Protein AF-A0A812QA91-F1 (afdb_monomer_lite)

Foldseek 3Di:
DQLVLVVLLVVLLVVLLLLLLLLLLLLLVVVLVVVVVPDDPDPPDPSVVCSVCSVVSNVVSLVSNLVSLVSNVVSCVRHVQCCLQPDDLVVSCVSLVAFDSDDLDPDRDNDPVCVQPVHQLNVLSVVLNVLSVLLVVCVDPVNCVVPVVSNVVSVVVSLVSVLVSSCSNQCSCRHNDNHRVSCVRRVVSNVSSVVSVVVVVVVVVVVVVVQVVCVVVVHDRDPPPPPVVVPVVVVVVVPPPDDDDDDDDD

InterPro domains:
  IPR013130 Ferric reductase transmembrane component-like domain [PF01794] (53-164)
  IPR050369 Respiratory burst oxidase/Ferric reductase [PTHR11972] (9-213)

Structure (mmCIF, N/CA/C/O backbone):
data_AF-A0A812QA91-F1
#
_entry.id   AF-A0A812QA91-F1
#
loop_
_atom_site.group_PDB
_atom_site.id
_atom_site.type_symbol
_atom_site.label_atom_id
_atom_site.label_alt_id
_atom_site.label_comp_id
_atom_site.label_asym_id
_atom_site.label_entity_id
_atom_site.label_seq_id
_atom_site.pdbx_PDB_ins_code
_atom_site.Cartn_x
_atom_site.Cartn_y
_atom_site.Cartn_z
_atom_site.occupancy
_atom_site.B_iso_or_equiv
_atom_site.auth_seq_id
_atom_site.auth_comp_id
_atom_site.auth_asym_id
_atom_site.auth_atom_id
_atom_site.pdbx_PDB_model_num
ATOM 1 N N . MET A 1 1 ? 6.250 -9.489 -29.044 1.00 53.12 1 MET A N 1
ATOM 2 C CA . MET A 1 1 ? 5.588 -10.416 -28.090 1.00 53.12 1 MET A CA 1
ATOM 3 C C . MET A 1 1 ? 5.844 -10.101 -26.603 1.00 53.12 1 MET A C 1
ATOM 5 O O . MET A 1 1 ? 5.287 -10.798 -25.768 1.00 53.12 1 MET A O 1
ATOM 9 N N . PHE A 1 2 ? 6.588 -9.047 -26.231 1.00 63.78 2 PHE A N 1
ATOM 10 C CA . PHE A 1 2 ? 6.904 -8.730 -24.820 1.00 63.78 2 PHE A CA 1
ATOM 11 C C . PHE A 1 2 ? 5.898 -7.814 -24.096 1.00 63.78 2 PHE A C 1
ATOM 13 O O . PHE A 1 2 ? 6.096 -7.498 -22.929 1.00 63.78 2 PHE A O 1
ATOM 20 N N . SER A 1 3 ? 4.821 -7.378 -24.752 1.00 75.25 3 SER A N 1
ATOM 21 C CA . SER A 1 3 ? 3.938 -6.349 -24.184 1.00 75.25 3 SER A CA 1
ATOM 22 C C . SER A 1 3 ? 2.940 -6.895 -23.155 1.00 75.25 3 SER A C 1
ATOM 24 O O . SER A 1 3 ? 2.546 -6.175 -22.243 1.00 75.25 3 SER A O 1
ATOM 26 N N . TRP A 1 4 ? 2.538 -8.169 -23.254 1.00 86.44 4 TRP A N 1
ATOM 27 C CA . TRP A 1 4 ? 1.490 -8.726 -22.388 1.00 86.44 4 TRP A CA 1
ATOM 28 C C . TRP A 1 4 ? 1.841 -8.703 -20.884 1.00 86.44 4 TRP A C 1
ATOM 30 O O . TRP A 1 4 ? 1.001 -8.222 -20.123 1.00 86.44 4 TRP A O 1
ATOM 40 N N . PRO A 1 5 ? 3.048 -9.093 -20.411 1.00 90.19 5 PRO A N 1
ATOM 41 C CA . PRO A 1 5 ? 3.348 -9.092 -18.978 1.00 90.19 5 PRO A CA 1
ATOM 42 C C . PRO A 1 5 ? 3.384 -7.672 -18.400 1.00 90.19 5 PRO A C 1
ATOM 44 O O . PRO A 1 5 ? 3.047 -7.478 -17.236 1.00 90.19 5 PRO A O 1
ATOM 47 N N . ILE A 1 6 ? 3.734 -6.675 -19.220 1.00 87.50 6 ILE A N 1
ATOM 48 C CA . ILE A 1 6 ? 3.743 -5.257 -18.841 1.00 87.50 6 ILE A CA 1
ATOM 49 C C . ILE A 1 6 ? 2.310 -4.759 -18.609 1.00 87.50 6 ILE A C 1
ATOM 51 O O . ILE A 1 6 ? 2.047 -4.082 -17.614 1.00 87.50 6 ILE A O 1
ATOM 55 N N . PHE A 1 7 ? 1.358 -5.139 -19.470 1.00 88.50 7 PHE A N 1
ATOM 56 C CA . PHE A 1 7 ? -0.058 -4.825 -19.249 1.00 88.50 7 PHE A CA 1
ATOM 57 C C . PHE A 1 7 ? -0.592 -5.464 -17.964 1.00 88.50 7 PHE A C 1
ATOM 59 O O . PHE A 1 7 ? -1.279 -4.790 -17.197 1.00 88.50 7 PHE A O 1
ATOM 66 N N . PHE A 1 8 ? -0.237 -6.723 -17.684 1.00 91.19 8 PHE A N 1
ATOM 67 C CA . PHE A 1 8 ? -0.612 -7.372 -16.424 1.00 91.19 8 PHE A CA 1
ATOM 68 C C . PHE A 1 8 ? 0.030 -6.697 -15.214 1.00 91.19 8 PHE A C 1
ATOM 70 O O . PHE A 1 8 ? -0.673 -6.431 -14.243 1.00 91.19 8 PHE A O 1
ATOM 77 N N . ALA A 1 9 ? 1.321 -6.357 -15.273 1.00 91.62 9 ALA A N 1
ATOM 78 C CA . ALA A 1 9 ? 1.997 -5.640 -14.196 1.00 91.62 9 ALA A CA 1
ATOM 79 C C . ALA A 1 9 ? 1.255 -4.338 -13.852 1.00 91.62 9 ALA A C 1
ATOM 81 O O . ALA A 1 9 ? 0.988 -4.071 -12.682 1.00 91.62 9 ALA A O 1
ATOM 82 N N . ARG A 1 10 ? 0.824 -3.579 -14.865 1.00 89.94 10 ARG A N 1
ATOM 83 C CA . ARG A 1 10 ? 0.073 -2.326 -14.693 1.00 89.94 10 ARG A CA 1
ATOM 84 C C . ARG A 1 10 ? -1.344 -2.523 -14.172 1.00 89.94 10 ARG A C 1
ATOM 86 O O . ARG A 1 10 ? -1.730 -1.863 -13.212 1.00 89.94 10 ARG A O 1
ATOM 93 N N . LEU A 1 11 ? -2.109 -3.435 -14.776 1.00 93.12 11 LEU A N 1
ATOM 94 C CA . LEU A 1 11 ? -3.465 -3.771 -14.329 1.00 93.12 11 LEU A CA 1
ATOM 95 C C . LEU A 1 11 ? -3.449 -4.159 -12.849 1.00 93.12 11 LEU A C 1
ATOM 97 O O . LEU A 1 11 ? -4.266 -3.700 -12.053 1.00 93.12 11 LEU A O 1
ATOM 101 N N . VAL A 1 12 ? -2.479 -4.986 -12.478 1.00 95.62 12 VAL A N 1
ATOM 102 C CA . VAL A 1 12 ? -2.342 -5.472 -11.117 1.00 95.62 12 VAL A CA 1
ATOM 103 C C . VAL A 1 12 ? -1.797 -4.390 -10.181 1.00 95.62 12 VAL A C 1
ATOM 105 O O . VAL A 1 12 ? -2.249 -4.322 -9.044 1.00 95.62 12 VAL A O 1
ATOM 108 N N . GLY A 1 13 ? -0.925 -3.494 -10.651 1.00 93.88 13 GLY A N 1
ATOM 109 C CA . GLY A 1 13 ? -0.510 -2.301 -9.902 1.00 93.88 13 GLY A CA 1
ATOM 110 C C . GLY A 1 13 ? -1.681 -1.357 -9.589 1.00 93.88 13 GLY A C 1
ATOM 111 O O . GLY A 1 13 ? -1.783 -0.816 -8.492 1.00 93.88 13 GLY A O 1
ATOM 112 N N . MET A 1 14 ? -2.638 -1.219 -10.510 1.00 94.19 14 MET A N 1
ATOM 113 C CA . MET A 1 14 ? -3.888 -0.506 -10.229 1.00 94.19 14 MET A CA 1
ATOM 114 C C . MET A 1 14 ? -4.749 -1.264 -9.210 1.00 94.19 14 MET A C 1
ATOM 116 O O . MET A 1 14 ? -5.285 -0.667 -8.277 1.00 94.19 14 MET A O 1
ATOM 120 N N . ALA A 1 15 ? -4.869 -2.587 -9.353 1.00 96.38 15 ALA A N 1
ATOM 121 C CA . ALA A 1 15 ? -5.615 -3.402 -8.400 1.00 96.38 15 ALA A CA 1
ATOM 122 C C . ALA A 1 15 ? -5.035 -3.285 -6.978 1.00 96.38 15 ALA A C 1
ATOM 124 O O . ALA A 1 15 ? -5.797 -3.102 -6.031 1.00 96.38 15 ALA A O 1
ATOM 125 N N . THR A 1 16 ? -3.707 -3.321 -6.806 1.00 96.44 16 THR A N 1
ATOM 126 C CA . THR A 1 16 ? -3.065 -3.140 -5.492 1.00 96.44 16 THR A CA 1
ATOM 127 C C . THR A 1 16 ? -3.320 -1.748 -4.910 1.00 96.44 16 THR A C 1
ATOM 129 O O . THR A 1 16 ? -3.548 -1.637 -3.701 1.00 96.44 16 THR A O 1
ATOM 132 N N . ALA A 1 17 ? -3.360 -0.695 -5.734 1.00 95.81 17 ALA A N 1
ATOM 133 C CA . ALA A 1 17 ? -3.757 0.642 -5.292 1.00 95.81 17 ALA A CA 1
ATOM 134 C C . ALA A 1 17 ? -5.221 0.670 -4.812 1.00 95.81 17 ALA A C 1
ATOM 136 O O . ALA A 1 17 ? -5.502 1.130 -3.706 1.00 95.81 17 ALA A O 1
ATOM 137 N N . ILE A 1 18 ? -6.157 0.092 -5.570 1.00 96.75 18 ILE A N 1
ATOM 138 C CA . ILE A 1 18 ? -7.574 0.013 -5.172 1.00 96.75 18 ILE A CA 1
ATOM 139 C C . ILE A 1 18 ? -7.739 -0.766 -3.856 1.00 96.75 18 ILE A C 1
ATOM 141 O O . ILE A 1 18 ? -8.434 -0.313 -2.946 1.00 96.75 18 ILE A O 1
ATOM 145 N N . TRP A 1 19 ? -7.066 -1.909 -3.702 1.00 97.62 19 TRP A N 1
ATOM 146 C CA . TRP A 1 19 ? -7.105 -2.675 -2.451 1.00 97.62 19 TRP A CA 1
ATOM 147 C C . TRP A 1 19 ? -6.462 -1.925 -1.281 1.00 97.62 19 TRP A C 1
ATOM 149 O O . TRP A 1 19 ? -6.971 -1.985 -0.163 1.00 97.62 19 TRP A O 1
ATOM 159 N N . SER A 1 20 ? -5.410 -1.143 -1.533 1.00 97.19 20 SER A N 1
ATOM 160 C CA . SER A 1 20 ? -4.825 -0.246 -0.527 1.00 97.19 20 SER A CA 1
ATOM 161 C C . SER A 1 20 ? -5.822 0.828 -0.084 1.00 97.19 20 SER A C 1
ATOM 163 O O . SER A 1 20 ? -5.997 1.051 1.113 1.00 97.19 20 SER A O 1
ATOM 165 N N . ALA A 1 21 ? -6.533 1.457 -1.022 1.00 96.62 21 ALA A N 1
ATOM 166 C CA . ALA A 1 21 ? -7.603 2.402 -0.714 1.00 96.62 21 ALA A CA 1
ATOM 167 C C . ALA A 1 21 ? -8.684 1.768 0.184 1.00 96.62 21 ALA A C 1
ATOM 169 O O . ALA A 1 21 ? -9.066 2.350 1.204 1.00 96.62 21 ALA A O 1
ATOM 170 N N . LEU A 1 22 ? -9.124 0.547 -0.139 1.00 95.94 22 LEU A N 1
ATOM 171 C CA . LEU A 1 22 ? -10.100 -0.206 0.658 1.00 95.94 22 LEU A CA 1
ATOM 172 C C . LEU A 1 22 ? -9.571 -0.578 2.055 1.00 95.94 22 LEU A C 1
ATOM 174 O O . LEU A 1 22 ? -10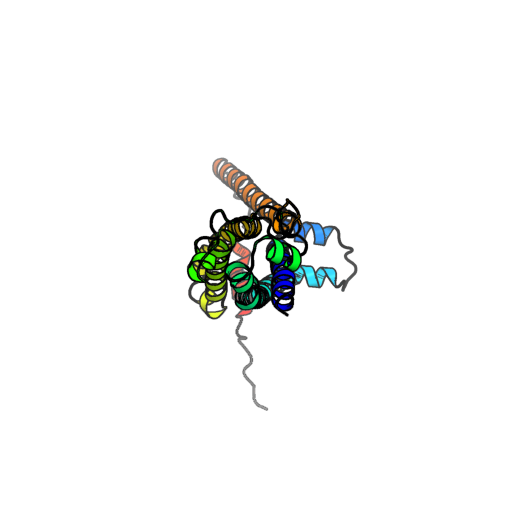.329 -0.521 3.030 1.00 95.94 22 LEU A O 1
ATOM 178 N N . LEU A 1 23 ? -8.277 -0.884 2.198 1.00 95.88 23 LEU A N 1
ATOM 179 C CA . LEU A 1 23 ? -7.645 -1.141 3.499 1.00 95.88 23 LEU A CA 1
ATOM 180 C C . LEU A 1 23 ? -7.735 0.068 4.440 1.00 95.88 23 LEU A C 1
ATOM 182 O O . LEU A 1 23 ? -8.103 -0.093 5.606 1.00 95.88 23 LEU A O 1
ATOM 186 N N . PHE A 1 24 ? -7.443 1.275 3.948 1.00 96.31 24 PHE A N 1
ATOM 187 C CA . PHE A 1 24 ? -7.548 2.501 4.752 1.00 96.31 24 PHE A CA 1
ATOM 188 C C . PHE A 1 24 ? -9.004 2.881 5.032 1.00 96.31 24 PHE A C 1
ATOM 190 O O . PHE A 1 24 ? -9.357 3.254 6.158 1.00 96.31 24 PHE A O 1
ATOM 197 N N . LEU A 1 25 ? -9.876 2.737 4.032 1.00 94.38 25 LEU A N 1
ATOM 198 C CA . LEU A 1 25 ? -11.290 3.073 4.163 1.00 94.38 25 LEU A CA 1
ATOM 199 C C . LEU A 1 25 ? -11.997 2.175 5.189 1.00 94.38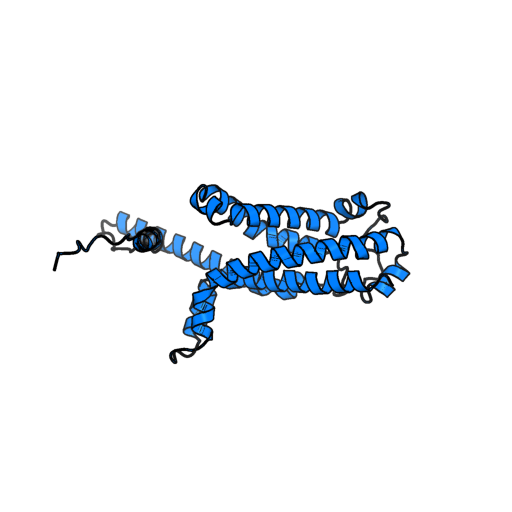 25 LEU A C 1
ATOM 201 O O . LEU A 1 25 ? -12.719 2.672 6.054 1.00 94.38 25 LEU A O 1
ATOM 205 N N . SER A 1 26 ? -11.723 0.869 5.159 1.00 94.62 26 SER A N 1
ATOM 206 C CA . SER A 1 26 ? -12.315 -0.117 6.075 1.00 94.62 26 SER A CA 1
ATOM 207 C C . SER A 1 26 ? -11.949 0.111 7.549 1.00 94.62 26 SER A C 1
ATOM 209 O O . SER A 1 26 ? -12.681 -0.312 8.441 1.00 94.62 26 SER A O 1
ATOM 211 N N . MET A 1 27 ? -10.871 0.848 7.835 1.00 94.25 27 MET A N 1
ATOM 212 C CA . MET A 1 27 ? -10.452 1.192 9.202 1.00 94.25 27 MET A CA 1
ATOM 213 C C . MET A 1 27 ? -10.766 2.641 9.604 1.00 94.25 27 MET A C 1
ATOM 215 O O . MET A 1 27 ? -10.491 3.051 10.738 1.00 94.25 27 MET A O 1
ATOM 219 N N . SER A 1 28 ? -11.414 3.412 8.728 1.00 92.69 28 SER A N 1
ATOM 220 C CA . SER A 1 28 ? -11.814 4.804 8.964 1.00 92.69 28 SER A CA 1
ATOM 221 C C . SER A 1 28 ? -13.120 4.895 9.766 1.00 92.69 28 SER A C 1
ATOM 223 O O . SER A 1 28 ? -14.155 5.342 9.278 1.00 92.69 28 SER A O 1
ATOM 225 N N . ARG A 1 29 ? -13.092 4.472 11.038 1.00 85.56 29 ARG A N 1
ATOM 226 C CA . ARG A 1 29 ? -14.290 4.330 11.900 1.00 85.56 29 ARG A CA 1
ATOM 227 C C . ARG A 1 29 ? -15.180 5.575 11.986 1.00 85.56 29 ARG A C 1
ATOM 229 O O . ARG A 1 29 ? -16.403 5.440 12.036 1.00 85.56 29 ARG A O 1
ATOM 236 N N . SER A 1 30 ? -14.590 6.771 12.026 1.00 84.00 30 SER A N 1
ATOM 237 C CA . SER A 1 30 ? -15.347 8.030 12.079 1.00 84.00 30 SER A CA 1
ATOM 238 C C . SER A 1 30 ? -16.180 8.215 10.811 1.00 84.00 30 SER A C 1
ATOM 240 O O . SER A 1 30 ? -17.370 8.506 10.901 1.00 84.00 30 SER A O 1
ATOM 242 N N . LEU A 1 31 ? -15.584 7.941 9.648 1.00 82.69 31 LEU A N 1
ATOM 243 C CA . LEU A 1 31 ? -16.272 7.970 8.364 1.00 82.69 31 LEU A CA 1
ATOM 244 C C . LEU A 1 31 ? -17.369 6.907 8.305 1.00 82.69 31 LEU A C 1
ATOM 246 O O . LEU A 1 31 ? -18.507 7.246 8.015 1.00 82.69 31 LEU A O 1
ATOM 250 N N . LEU A 1 32 ? -17.068 5.656 8.672 1.00 84.00 32 LEU A N 1
ATOM 251 C CA . LEU A 1 32 ? -18.064 4.575 8.698 1.00 84.00 32 LEU A CA 1
ATOM 252 C C . LEU A 1 32 ? -19.266 4.924 9.594 1.00 84.00 32 LEU A C 1
ATOM 254 O O . LEU A 1 32 ? -20.405 4.611 9.260 1.00 84.00 32 LEU A O 1
ATOM 258 N N . THR A 1 33 ? -19.026 5.633 10.703 1.00 84.62 33 THR A N 1
ATOM 259 C CA . THR A 1 33 ? -20.081 6.119 11.607 1.00 84.62 33 THR A CA 1
ATOM 260 C C . THR A 1 33 ? -20.908 7.248 10.990 1.00 84.62 33 THR A C 1
ATOM 262 O O . THR A 1 33 ? -22.114 7.318 11.207 1.00 84.62 33 THR A O 1
ATOM 265 N N . VAL A 1 34 ? -20.283 8.160 10.243 1.00 85.94 34 VAL A N 1
ATOM 266 C CA . VAL A 1 34 ? -21.007 9.214 9.517 1.00 85.94 34 VAL A CA 1
ATOM 267 C C . VAL A 1 34 ? -21.827 8.596 8.384 1.00 85.94 34 VAL A C 1
ATOM 269 O O . VAL A 1 34 ? -23.025 8.851 8.297 1.00 85.94 34 VAL A O 1
ATOM 272 N N . CYS A 1 35 ? -21.232 7.706 7.588 1.00 84.56 35 CYS A N 1
ATOM 273 C CA . CYS A 1 35 ? -21.915 6.976 6.521 1.00 84.56 35 CYS A CA 1
ATOM 274 C C . CYS A 1 35 ? -23.125 6.198 7.052 1.00 84.56 35 CYS A C 1
ATOM 276 O O . CYS A 1 35 ? -24.209 6.295 6.483 1.00 84.56 35 CYS A O 1
ATOM 278 N N . SER A 1 36 ? -22.987 5.495 8.181 1.00 84.12 36 SER A N 1
ATOM 279 C CA . SER A 1 36 ? -24.094 4.737 8.777 1.00 84.12 36 SER A CA 1
ATOM 280 C C . SER A 1 36 ? -25.232 5.616 9.313 1.00 84.12 36 SER A C 1
ATOM 282 O O . SER A 1 36 ? -26.361 5.144 9.437 1.00 84.12 36 SER A O 1
ATOM 284 N N . ARG A 1 37 ? -24.977 6.901 9.601 1.00 84.56 37 ARG A N 1
ATOM 285 C CA . ARG A 1 37 ? -26.015 7.886 9.959 1.00 84.56 37 ARG A CA 1
ATOM 286 C C . ARG A 1 37 ? -26.720 8.482 8.745 1.00 84.56 37 ARG A C 1
ATOM 288 O O . ARG A 1 37 ? -27.897 8.807 8.853 1.00 84.56 37 ARG A O 1
ATOM 295 N N . CYS A 1 38 ? -26.014 8.637 7.627 1.00 84.75 38 CYS A N 1
ATOM 296 C CA . CYS A 1 38 ? -26.573 9.198 6.395 1.00 84.75 38 CYS A CA 1
ATOM 297 C C . CYS A 1 38 ? -27.377 8.173 5.579 1.00 84.75 38 CYS A C 1
ATOM 299 O O . CYS A 1 38 ? -28.166 8.560 4.721 1.00 84.75 38 CYS A O 1
ATOM 301 N N . LEU A 1 39 ? -27.185 6.873 5.823 1.00 81.94 39 LEU A N 1
ATOM 302 C CA . LEU A 1 39 ? -27.874 5.815 5.087 1.00 81.94 39 LEU A CA 1
ATOM 303 C C . LEU A 1 39 ? -29.299 5.556 5.621 1.00 81.94 39 LEU A C 1
ATOM 305 O O . LEU A 1 39 ? -29.513 5.544 6.838 1.00 81.94 39 LEU A O 1
ATOM 309 N N . PRO A 1 40 ? -30.287 5.294 4.740 1.00 75.25 40 PRO A N 1
ATOM 310 C CA . PRO A 1 40 ? -31.662 5.024 5.153 1.00 75.25 40 PRO A CA 1
ATOM 311 C C . PRO A 1 40 ? -31.746 3.773 6.034 1.00 75.25 40 PRO A C 1
ATOM 313 O O . PRO A 1 40 ? -31.457 2.672 5.573 1.00 75.25 40 PRO A O 1
ATOM 316 N N . ARG A 1 41 ? -32.221 3.917 7.278 1.00 70.44 41 ARG A N 1
ATOM 317 C CA . ARG A 1 41 ? -32.393 2.838 8.282 1.00 70.44 41 ARG A CA 1
ATOM 318 C C . ARG A 1 41 ? -33.445 1.766 7.938 1.00 70.44 41 ARG A C 1
ATOM 320 O O . ARG A 1 41 ? -33.899 1.046 8.826 1.00 70.44 41 ARG A O 1
ATOM 327 N N . ARG A 1 42 ? -33.871 1.639 6.679 1.00 62.31 42 ARG A N 1
ATOM 328 C CA . ARG A 1 42 ? -34.836 0.602 6.286 1.00 62.31 42 ARG A CA 1
ATOM 329 C C . ARG A 1 42 ? -34.169 -0.773 6.385 1.00 62.31 42 ARG A C 1
ATOM 331 O O . ARG A 1 42 ? -33.134 -1.008 5.765 1.00 62.31 42 ARG A O 1
ATOM 338 N N . GLY A 1 43 ? -34.747 -1.625 7.233 1.00 53.84 43 GLY A N 1
ATOM 339 C CA . GLY A 1 43 ? -34.175 -2.896 7.675 1.00 53.84 43 GLY A CA 1
ATOM 340 C C . GLY A 1 43 ? -33.746 -3.805 6.525 1.00 53.84 43 GLY A C 1
ATOM 341 O O . GLY A 1 43 ? -34.454 -3.933 5.531 1.00 53.84 43 GLY A O 1
ATOM 342 N N . GLY A 1 44 ? -32.571 -4.420 6.683 1.00 65.06 44 GLY A N 1
ATOM 343 C CA . GLY A 1 44 ? -32.007 -5.374 5.726 1.00 65.06 44 GLY A CA 1
ATOM 344 C C . GLY A 1 44 ? -31.240 -4.757 4.555 1.00 65.06 44 GLY A C 1
ATOM 345 O O . GLY A 1 44 ? -30.937 -5.473 3.604 1.00 65.06 44 GLY A O 1
ATOM 346 N N . SER A 1 45 ? -30.920 -3.456 4.574 1.00 72.31 45 SER A N 1
ATOM 347 C CA . SER A 1 45 ? -30.145 -2.881 3.474 1.00 72.31 45 SER A CA 1
ATOM 348 C C . SER A 1 45 ? -28.715 -3.437 3.472 1.00 72.31 45 SER A C 1
ATOM 350 O O . SER A 1 45 ? -27.988 -3.363 4.464 1.00 72.31 45 SER A O 1
ATOM 352 N N . PHE A 1 46 ? -28.323 -3.988 2.323 1.00 80.06 46 PHE A N 1
ATOM 353 C CA . PHE A 1 46 ? -26.987 -4.510 2.017 1.00 80.06 46 PHE A CA 1
ATOM 354 C C . PHE A 1 46 ? -25.847 -3.609 2.533 1.00 80.06 46 PHE A C 1
ATOM 356 O O . PHE A 1 46 ? -24.825 -4.091 3.016 1.00 80.06 46 PHE A O 1
ATOM 363 N N . TRP A 1 47 ? -26.054 -2.289 2.503 1.00 77.94 47 TRP A N 1
ATOM 364 C CA . TRP A 1 47 ? -25.089 -1.288 2.946 1.00 77.94 47 TRP A CA 1
ATOM 365 C C . TRP A 1 47 ? -24.774 -1.332 4.444 1.00 77.94 47 TRP A C 1
ATOM 367 O O . TRP A 1 47 ? -23.616 -1.149 4.809 1.00 77.94 47 TRP A O 1
ATOM 377 N N . PHE A 1 48 ? -25.750 -1.598 5.320 1.00 79.25 48 PHE A N 1
ATOM 378 C CA . PHE A 1 48 ? -25.459 -1.739 6.753 1.00 79.25 48 PHE A CA 1
ATOM 379 C C . PHE A 1 48 ? -24.639 -2.997 7.027 1.00 79.25 48 PHE A C 1
ATOM 381 O O . PHE A 1 48 ? -23.646 -2.922 7.742 1.00 79.25 48 PHE A O 1
ATOM 388 N N . THR A 1 49 ? -24.982 -4.118 6.385 1.00 81.69 49 THR A N 1
ATOM 389 C CA . THR A 1 49 ? -24.205 -5.361 6.489 1.00 81.69 49 THR A CA 1
ATOM 390 C C . THR A 1 49 ? -22.769 -5.162 6.007 1.00 81.69 49 THR A C 1
ATOM 392 O O . THR A 1 49 ? -21.833 -5.579 6.681 1.00 81.69 49 THR A O 1
ATOM 395 N N . PHE A 1 50 ? -22.573 -4.460 4.887 1.00 82.50 50 PHE A N 1
ATOM 396 C CA . PHE A 1 50 ? -21.239 -4.149 4.374 1.00 82.50 50 PHE A CA 1
ATOM 397 C C . PHE A 1 50 ? -20.414 -3.292 5.350 1.00 82.50 50 PHE A C 1
ATOM 399 O O . PHE A 1 50 ? -19.247 -3.593 5.602 1.00 82.50 50 PHE A O 1
ATOM 406 N N . LEU A 1 51 ? -21.015 -2.249 5.937 1.00 84.69 51 LEU A N 1
ATOM 407 C CA . LEU A 1 51 ? -20.348 -1.391 6.925 1.00 84.69 51 LEU A CA 1
ATOM 408 C C . LEU A 1 51 ? -20.029 -2.140 8.231 1.00 84.69 51 LEU A C 1
ATOM 410 O O . LEU A 1 51 ? -18.974 -1.915 8.832 1.00 84.69 51 LEU A O 1
ATOM 414 N N . ASP A 1 52 ? -20.896 -3.055 8.662 1.00 86.50 52 ASP A N 1
ATOM 415 C CA . ASP A 1 52 ? -20.670 -3.871 9.858 1.00 86.50 52 ASP A CA 1
ATOM 416 C C . ASP A 1 52 ? -19.548 -4.903 9.639 1.00 86.50 52 ASP A C 1
ATOM 418 O O . ASP A 1 52 ? -18.727 -5.119 10.534 1.00 86.50 52 ASP A O 1
ATOM 422 N N . CYS A 1 53 ? -19.414 -5.437 8.422 1.00 91.25 53 CYS A N 1
ATOM 423 C CA . CYS A 1 53 ? -18.338 -6.345 8.009 1.00 91.25 53 CYS A CA 1
ATOM 424 C C . CYS A 1 53 ? -17.011 -5.641 7.650 1.00 91.25 53 CYS A C 1
ATOM 426 O O . CYS A 1 53 ? -16.122 -6.270 7.076 1.00 91.25 53 CYS A O 1
ATOM 428 N N . HIS A 1 54 ? -16.814 -4.362 8.002 1.00 92.62 54 HIS A N 1
ATOM 429 C CA . HIS A 1 54 ? -15.593 -3.607 7.664 1.00 92.62 54 HIS A CA 1
ATOM 430 C C . HIS A 1 54 ? -14.290 -4.299 8.103 1.00 92.62 54 HIS A C 1
ATOM 432 O O . HIS A 1 54 ? -13.280 -4.224 7.409 1.00 92.62 54 HIS A O 1
ATOM 438 N N . LYS A 1 55 ? -14.298 -5.002 9.242 1.00 93.88 55 LYS A N 1
ATOM 439 C CA . LYS A 1 55 ? -13.127 -5.752 9.719 1.00 93.88 55 LYS A CA 1
ATOM 440 C C . LYS A 1 55 ? -12.806 -6.943 8.814 1.00 93.88 55 LYS A C 1
ATOM 442 O O . LYS A 1 55 ? -11.632 -7.204 8.563 1.00 93.88 55 LYS A O 1
ATOM 447 N N . ASP A 1 56 ? -13.827 -7.652 8.345 1.00 95.00 56 ASP A N 1
ATOM 448 C CA . ASP A 1 56 ? -13.648 -8.789 7.443 1.00 95.00 56 ASP A CA 1
ATOM 449 C C . ASP A 1 56 ? -13.187 -8.292 6.073 1.00 95.00 56 ASP A C 1
ATOM 451 O O . ASP A 1 56 ? -12.222 -8.818 5.530 1.00 95.00 56 ASP A O 1
ATOM 455 N N . LEU A 1 57 ? -13.761 -7.184 5.588 1.00 94.56 57 LEU A N 1
ATOM 456 C CA . LEU A 1 57 ? -13.290 -6.499 4.384 1.00 94.56 57 LEU A CA 1
ATOM 457 C C . LEU A 1 57 ? -11.814 -6.090 4.490 1.00 94.56 57 LEU A C 1
ATOM 459 O O . LEU A 1 57 ? -11.071 -6.266 3.530 1.00 94.56 57 LEU A O 1
ATOM 463 N N . HIS A 1 58 ? -11.372 -5.574 5.641 1.00 96.62 58 HIS A N 1
ATOM 464 C CA . HIS A 1 58 ? -9.965 -5.232 5.868 1.00 96.62 58 HIS A CA 1
ATOM 465 C C . HIS A 1 58 ? -9.056 -6.466 5.751 1.00 96.62 58 HIS A C 1
ATOM 467 O O . HIS A 1 58 ? -8.022 -6.415 5.093 1.00 96.62 58 HIS A O 1
ATOM 473 N N . ILE A 1 59 ? -9.458 -7.592 6.349 1.00 96.31 59 ILE A N 1
ATOM 474 C CA . ILE A 1 59 ? -8.700 -8.851 6.290 1.00 96.31 59 ILE A CA 1
ATOM 475 C C . ILE A 1 59 ? -8.665 -9.409 4.861 1.00 96.31 59 ILE A C 1
ATOM 477 O O . ILE A 1 59 ? -7.614 -9.852 4.405 1.00 96.31 59 ILE A O 1
ATOM 481 N N . GLU A 1 60 ? -9.787 -9.387 4.144 1.00 96.81 60 GLU A N 1
ATOM 482 C CA . GLU A 1 60 ? -9.833 -9.849 2.753 1.00 96.81 60 GLU A CA 1
ATOM 483 C C . GLU A 1 60 ? -9.035 -8.935 1.817 1.00 96.81 60 GLU A C 1
ATOM 485 O O . GLU A 1 60 ? -8.351 -9.423 0.920 1.00 96.81 60 GLU A O 1
ATOM 490 N N . SER A 1 61 ? -9.030 -7.624 2.071 1.00 96.94 61 SER A N 1
ATOM 491 C CA . SER A 1 61 ? -8.220 -6.675 1.300 1.00 96.94 61 SER A CA 1
ATOM 492 C C . SER A 1 61 ? -6.719 -6.936 1.468 1.00 96.94 61 SER A C 1
ATOM 494 O O . SER A 1 61 ? -5.982 -6.853 0.491 1.00 96.94 61 SER A O 1
ATOM 496 N N . ASP A 1 62 ? -6.260 -7.310 2.669 1.00 96.19 62 ASP A N 1
ATOM 497 C CA . ASP A 1 62 ? -4.858 -7.679 2.937 1.00 96.19 62 ASP A CA 1
ATOM 498 C C . ASP A 1 62 ? -4.445 -8.943 2.161 1.00 96.19 62 ASP A C 1
ATOM 500 O O . ASP A 1 62 ? -3.400 -8.982 1.507 1.00 96.19 62 ASP A O 1
ATOM 504 N N . LYS A 1 63 ? -5.313 -9.965 2.143 1.00 97.25 63 LYS A N 1
ATOM 505 C CA . LYS A 1 63 ? -5.091 -11.188 1.354 1.00 97.25 63 LYS A CA 1
ATOM 506 C C . LYS A 1 63 ? -5.049 -10.898 -0.145 1.00 97.25 63 LYS A C 1
ATOM 508 O O . LYS A 1 63 ? -4.159 -11.393 -0.838 1.00 97.25 63 LYS A O 1
ATOM 513 N N . ALA A 1 64 ? -5.989 -10.093 -0.642 1.00 97.56 64 ALA A N 1
ATOM 514 C CA . ALA A 1 64 ? -6.020 -9.675 -2.037 1.00 97.56 64 ALA A CA 1
ATOM 515 C C . ALA A 1 64 ? -4.744 -8.904 -2.399 1.00 97.56 64 ALA A C 1
ATOM 517 O O . ALA A 1 64 ? -4.120 -9.189 -3.418 1.00 97.56 64 ALA A O 1
ATOM 518 N N . LEU A 1 65 ? -4.297 -7.992 -1.535 1.00 96.88 65 LEU A N 1
ATOM 519 C CA . LEU A 1 65 ? -3.069 -7.228 -1.726 1.00 96.88 65 LEU A CA 1
ATOM 520 C C . LEU A 1 65 ? -1.828 -8.131 -1.799 1.00 96.88 65 LEU A C 1
ATOM 522 O O . LEU A 1 65 ? -0.983 -7.934 -2.673 1.00 96.88 65 LEU A O 1
ATOM 526 N N . CYS A 1 66 ? -1.736 -9.164 -0.956 1.00 97.69 66 CYS A N 1
ATOM 527 C CA . CYS A 1 66 ? -0.679 -10.180 -1.039 1.00 97.69 66 CYS A CA 1
ATOM 528 C C . CYS A 1 66 ? -0.698 -10.928 -2.380 1.00 97.69 66 CYS A C 1
ATOM 530 O O . CYS A 1 66 ? 0.343 -11.109 -3.007 1.00 97.69 66 CYS A O 1
ATOM 532 N N . PHE A 1 67 ? -1.877 -11.333 -2.854 1.00 97.81 67 PHE A N 1
ATOM 533 C CA . PHE A 1 67 ? -2.008 -12.017 -4.140 1.00 97.81 67 PHE A CA 1
ATOM 534 C C . PHE A 1 67 ? -1.618 -11.111 -5.318 1.00 97.81 67 PHE A C 1
ATOM 536 O O . PHE A 1 67 ? -0.769 -11.471 -6.133 1.00 97.81 67 PHE A O 1
ATOM 543 N N . TYR A 1 68 ? -2.204 -9.916 -5.396 1.00 97.69 68 TYR A N 1
ATOM 544 C CA . TYR A 1 68 ? -1.953 -8.988 -6.493 1.00 97.69 68 TYR A CA 1
ATOM 545 C C . TYR A 1 68 ? -0.509 -8.468 -6.477 1.00 97.69 68 TYR A C 1
ATOM 547 O O . TYR A 1 68 ? 0.118 -8.405 -7.526 1.00 97.69 68 TYR A O 1
ATOM 555 N N . SER A 1 69 ? 0.091 -8.192 -5.318 1.00 97.06 69 SER A N 1
ATOM 556 C CA . SER A 1 69 ? 1.516 -7.822 -5.263 1.00 97.06 69 SER A CA 1
ATOM 557 C C . SER A 1 69 ? 2.432 -8.923 -5.809 1.00 97.06 69 SER A C 1
ATOM 559 O O . SER A 1 69 ? 3.340 -8.618 -6.578 1.00 97.06 69 SER A O 1
ATOM 561 N N . ALA A 1 70 ? 2.166 -10.200 -5.515 1.00 97.44 70 ALA A N 1
ATOM 562 C CA . ALA A 1 70 ? 2.939 -11.306 -6.079 1.00 97.44 70 ALA A CA 1
ATOM 563 C C . ALA A 1 70 ? 2.840 -11.347 -7.614 1.00 97.44 70 ALA A C 1
ATOM 565 O O . ALA A 1 70 ? 3.857 -11.437 -8.303 1.00 97.44 70 ALA A O 1
ATOM 566 N N . VAL A 1 71 ? 1.629 -11.212 -8.166 1.00 97.00 71 VAL A N 1
ATOM 567 C CA . VAL A 1 71 ? 1.422 -11.167 -9.625 1.00 97.00 71 VAL A CA 1
ATOM 568 C C . VAL A 1 71 ? 2.081 -9.927 -10.246 1.00 97.00 71 VAL A C 1
ATOM 570 O O . VAL A 1 71 ? 2.673 -10.021 -11.320 1.00 97.00 71 VAL A O 1
ATOM 573 N N . HIS A 1 72 ? 2.043 -8.781 -9.565 1.00 96.62 72 HIS A N 1
ATOM 574 C CA . HIS A 1 72 ? 2.704 -7.548 -9.994 1.00 96.62 72 HIS A CA 1
ATOM 575 C C . HIS A 1 72 ? 4.227 -7.718 -10.081 1.00 96.62 72 HIS A C 1
ATOM 577 O O . HIS A 1 72 ? 4.820 -7.408 -11.115 1.00 96.62 72 HIS A O 1
ATOM 583 N N . ILE A 1 73 ? 4.851 -8.288 -9.045 1.00 96.19 73 ILE A N 1
ATOM 584 C CA . ILE A 1 73 ? 6.292 -8.585 -9.013 1.00 96.19 73 ILE A CA 1
ATOM 585 C C . ILE A 1 73 ? 6.670 -9.528 -10.160 1.00 96.19 73 ILE A C 1
ATOM 587 O O . ILE A 1 73 ? 7.656 -9.284 -10.857 1.00 96.19 73 ILE A O 1
ATOM 591 N N . LEU A 1 74 ? 5.873 -10.573 -10.412 1.00 95.88 74 LEU A N 1
ATOM 592 C CA . LEU A 1 74 ? 6.100 -11.490 -11.535 1.00 95.88 74 LEU A CA 1
ATOM 593 C C . LEU A 1 74 ? 5.999 -10.774 -12.888 1.00 95.88 74 LEU A C 1
ATOM 595 O O . LEU A 1 74 ? 6.860 -10.968 -13.745 1.00 95.88 74 LEU A O 1
ATOM 599 N N . GLY A 1 75 ? 5.001 -9.905 -13.065 1.00 94.19 75 GLY A N 1
ATOM 600 C CA . GLY A 1 75 ? 4.854 -9.085 -14.269 1.00 94.19 75 GLY A CA 1
ATOM 601 C C . GLY A 1 75 ? 6.071 -8.187 -14.517 1.00 94.19 75 GLY A C 1
ATOM 602 O O . GLY A 1 75 ? 6.590 -8.148 -15.635 1.00 94.19 75 GLY A O 1
ATOM 603 N N . HIS A 1 76 ? 6.592 -7.539 -13.471 1.00 93.06 76 HIS A N 1
ATOM 604 C CA . HIS A 1 76 ? 7.830 -6.761 -13.560 1.00 93.06 76 HIS A CA 1
ATOM 605 C C . HIS A 1 76 ? 9.052 -7.630 -13.872 1.00 93.06 76 HIS A C 1
ATOM 607 O O . HIS A 1 76 ? 9.857 -7.259 -14.723 1.00 93.06 76 HIS A O 1
ATOM 613 N N . THR A 1 77 ? 9.167 -8.798 -13.243 1.00 93.50 77 THR A N 1
ATOM 614 C CA . THR A 1 77 ? 10.300 -9.721 -13.424 1.00 93.50 77 THR A CA 1
ATOM 615 C C . THR A 1 77 ? 10.367 -10.289 -14.844 1.00 93.50 77 THR A C 1
ATOM 617 O O . THR A 1 77 ? 11.453 -10.426 -15.399 1.00 93.50 77 THR A O 1
ATOM 620 N N . ILE A 1 78 ? 9.215 -10.603 -15.447 1.00 93.62 78 ILE A N 1
ATOM 621 C CA . ILE A 1 78 ? 9.131 -11.242 -16.771 1.00 93.62 78 ILE A CA 1
ATOM 622 C C . ILE A 1 78 ? 9.082 -10.209 -17.907 1.00 93.62 78 ILE A C 1
ATOM 624 O O . ILE A 1 78 ? 9.616 -10.455 -18.986 1.00 93.62 78 ILE A O 1
ATOM 628 N N . GLY A 1 79 ? 8.420 -9.069 -17.696 1.00 90.19 79 GLY A N 1
ATOM 629 C CA . GLY A 1 79 ? 8.188 -8.064 -18.735 1.00 90.19 79 GLY A CA 1
ATOM 630 C C . GLY A 1 79 ? 9.069 -6.835 -18.588 1.00 90.19 79 GLY A C 1
ATOM 631 O O . GLY A 1 79 ? 9.913 -6.560 -19.439 1.00 90.19 79 GLY A O 1
ATOM 632 N N . THR A 1 80 ? 8.854 -6.086 -17.508 1.00 87.06 80 THR A N 1
ATOM 633 C CA . THR A 1 80 ? 9.426 -4.744 -17.343 1.00 87.06 80 THR A CA 1
ATOM 634 C C . THR A 1 80 ? 10.946 -4.774 -17.230 1.00 87.06 80 THR A C 1
ATOM 636 O O . THR A 1 80 ? 11.612 -4.032 -17.942 1.00 87.06 80 THR A O 1
ATOM 639 N N . VAL A 1 81 ? 11.514 -5.647 -16.391 1.00 89.75 81 VAL A N 1
ATOM 640 C CA . VAL A 1 81 ? 12.969 -5.703 -16.186 1.00 89.75 81 VAL A CA 1
ATOM 641 C C . VAL A 1 81 ? 13.699 -6.143 -17.462 1.00 89.75 81 VAL A C 1
ATOM 643 O O . VAL A 1 81 ? 14.570 -5.399 -17.905 1.00 89.75 81 VAL A O 1
ATOM 646 N N . PRO A 1 82 ? 13.339 -7.254 -18.139 1.00 90.31 82 PRO A N 1
ATOM 647 C CA . PRO A 1 82 ? 13.963 -7.606 -19.416 1.00 90.31 82 PRO A CA 1
ATOM 648 C C . PRO A 1 82 ? 13.784 -6.526 -20.486 1.00 90.31 82 PRO A C 1
ATOM 650 O O . PRO A 1 82 ? 14.712 -6.278 -21.252 1.00 90.31 82 PRO A O 1
ATOM 653 N N . GLY A 1 83 ? 12.628 -5.852 -20.513 1.00 87.06 83 GLY A N 1
ATOM 654 C CA . GLY A 1 83 ? 12.377 -4.716 -21.398 1.00 87.06 83 GLY A CA 1
ATOM 655 C C . GLY A 1 83 ? 13.370 -3.576 -21.173 1.00 87.06 83 GLY A C 1
ATOM 656 O O . GLY A 1 83 ? 14.004 -3.134 -22.126 1.00 87.06 83 GLY A O 1
ATOM 657 N N . VAL A 1 84 ? 13.568 -3.165 -19.918 1.00 85.44 84 VAL A N 1
ATOM 658 C CA . VAL A 1 84 ? 14.537 -2.121 -19.546 1.00 85.44 84 VAL A CA 1
ATOM 659 C C . VAL A 1 84 ? 15.971 -2.543 -19.874 1.00 85.44 84 VAL A C 1
ATOM 661 O O . VAL A 1 84 ? 16.739 -1.721 -20.356 1.00 85.44 84 VAL A O 1
ATOM 664 N N . LEU A 1 85 ? 16.344 -3.809 -19.667 1.00 88.62 85 LEU A N 1
ATOM 665 C CA . LEU A 1 85 ? 17.705 -4.284 -19.949 1.00 88.62 85 LEU A CA 1
ATOM 666 C C . LEU A 1 85 ? 17.992 -4.374 -21.459 1.00 88.62 85 LEU A C 1
ATOM 668 O O . LEU A 1 85 ? 19.065 -3.986 -21.922 1.00 88.62 85 LEU A O 1
ATOM 672 N N . GLN A 1 86 ? 17.039 -4.873 -22.250 1.00 88.12 86 GLN A N 1
ATOM 673 C CA . GLN A 1 86 ? 17.276 -5.252 -23.649 1.00 88.12 86 GLN A CA 1
ATOM 674 C C . GLN A 1 86 ? 16.887 -4.185 -24.675 1.00 88.12 86 GLN A C 1
ATOM 676 O O . GLN A 1 86 ? 17.363 -4.252 -25.806 1.00 88.12 86 GLN A O 1
ATOM 681 N N . LYS A 1 87 ? 16.003 -3.240 -24.334 1.00 85.50 87 LYS A N 1
ATOM 682 C CA . LYS A 1 87 ? 15.456 -2.261 -25.286 1.00 85.50 87 LYS A CA 1
ATOM 683 C C . LYS A 1 87 ? 16.041 -0.870 -25.077 1.00 85.50 87 LYS A C 1
ATOM 685 O O . LYS A 1 87 ? 16.525 -0.540 -23.993 1.00 85.50 87 LYS A O 1
ATOM 690 N N . ASP A 1 88 ? 16.021 -0.076 -26.139 1.00 83.50 88 ASP A N 1
ATOM 691 C CA . ASP A 1 88 ? 16.343 1.349 -26.081 1.00 83.50 88 ASP A CA 1
ATOM 692 C C . ASP A 1 88 ? 15.133 2.144 -25.585 1.00 83.50 88 ASP A C 1
ATOM 694 O O . ASP A 1 88 ? 13.999 1.664 -25.645 1.00 83.50 88 ASP A O 1
ATOM 698 N N . VAL A 1 89 ? 15.365 3.369 -25.108 1.00 78.75 89 VAL A N 1
ATOM 699 C CA . VAL A 1 89 ? 14.328 4.214 -24.486 1.00 78.75 89 VAL A CA 1
ATOM 700 C C . VAL A 1 89 ? 13.144 4.449 -25.430 1.00 78.75 89 VAL A C 1
ATOM 702 O O . VAL A 1 89 ? 12.000 4.304 -25.015 1.00 78.75 89 VAL A O 1
ATOM 705 N N . SER A 1 90 ? 13.393 4.701 -26.718 1.00 79.44 90 SER A N 1
ATOM 706 C CA . SER A 1 90 ? 12.334 4.914 -27.717 1.00 79.44 90 SER A CA 1
ATOM 707 C C . SER A 1 90 ? 11.446 3.680 -27.913 1.00 79.44 90 SER A C 1
ATOM 709 O O . SER A 1 90 ? 10.221 3.786 -27.913 1.00 79.44 90 SER A O 1
ATOM 711 N N . GLN A 1 91 ? 12.052 2.494 -28.006 1.00 82.19 91 GLN A N 1
ATOM 712 C CA . GLN A 1 91 ? 11.326 1.226 -28.123 1.00 82.19 91 GLN A CA 1
ATOM 713 C C . GLN A 1 91 ? 10.570 0.892 -26.836 1.00 82.19 91 GLN A C 1
ATOM 715 O O . GLN A 1 91 ? 9.471 0.342 -26.877 1.00 82.19 91 GLN A O 1
ATOM 720 N N . LEU A 1 92 ? 11.154 1.210 -25.681 1.00 77.94 92 LEU A N 1
ATOM 721 C CA . LEU A 1 92 ? 10.508 1.011 -24.394 1.00 77.94 92 LEU A CA 1
ATOM 722 C C . LEU A 1 92 ? 9.297 1.940 -24.246 1.00 77.94 92 LEU A C 1
ATOM 724 O O . LEU A 1 92 ? 8.245 1.475 -23.817 1.00 77.94 92 LEU A O 1
ATOM 728 N N . ASN A 1 93 ? 9.407 3.199 -24.672 1.00 78.00 93 ASN A N 1
ATOM 729 C CA . ASN A 1 93 ? 8.310 4.165 -24.657 1.00 78.00 93 ASN A CA 1
ATOM 730 C C . ASN A 1 93 ? 7.162 3.745 -25.581 1.00 78.00 93 ASN A C 1
ATOM 732 O O . ASN A 1 93 ? 6.004 3.826 -25.175 1.00 78.00 93 ASN A O 1
ATOM 736 N N . GLU A 1 94 ? 7.466 3.197 -26.760 1.00 81.06 94 GLU A N 1
ATOM 737 C CA . GLU A 1 94 ? 6.460 2.629 -27.665 1.00 81.06 94 GLU A CA 1
ATOM 738 C C . GLU A 1 94 ? 5.725 1.436 -27.026 1.00 81.06 94 GLU A C 1
ATOM 740 O O . GLU A 1 94 ? 4.498 1.349 -27.075 1.00 81.06 94 GLU A O 1
ATOM 745 N N . ILE A 1 95 ? 6.454 0.542 -26.345 1.00 76.06 95 ILE A N 1
ATOM 746 C CA . ILE A 1 95 ? 5.870 -0.617 -25.648 1.00 76.06 95 ILE A CA 1
ATOM 747 C C . ILE A 1 95 ? 5.055 -0.184 -24.420 1.00 76.06 95 ILE A C 1
ATOM 749 O O . ILE A 1 95 ? 4.019 -0.778 -24.113 1.00 76.06 95 ILE A O 1
ATOM 753 N N . LEU A 1 96 ? 5.526 0.834 -23.700 1.00 72.88 96 LEU A N 1
ATOM 754 C CA . LEU A 1 96 ? 4.873 1.386 -22.518 1.00 72.88 96 LEU A CA 1
ATOM 755 C C . LEU A 1 96 ? 3.701 2.309 -22.884 1.00 72.88 96 LEU A C 1
ATOM 757 O O . LEU A 1 96 ? 2.891 2.600 -22.005 1.00 72.88 96 LEU A O 1
ATOM 761 N N . GLY A 1 97 ? 3.581 2.760 -24.134 1.00 63.62 97 GLY A N 1
ATOM 762 C CA . GLY A 1 97 ? 2.447 3.505 -24.698 1.00 63.62 97 GLY A CA 1
ATOM 763 C C . GLY A 1 97 ? 2.177 4.896 -24.104 1.00 63.62 97 GLY A C 1
ATOM 764 O O . GLY A 1 97 ? 1.387 5.644 -24.671 1.00 63.62 97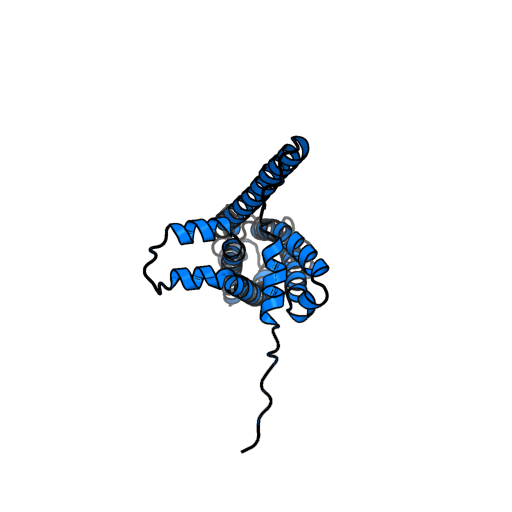 GLY A O 1
ATOM 765 N N . CYS A 1 98 ? 2.795 5.238 -22.967 1.00 64.12 98 CYS A N 1
ATOM 766 C CA . CYS A 1 98 ? 2.597 6.478 -22.209 1.00 64.12 98 CYS A CA 1
ATOM 767 C C . CYS A 1 98 ? 3.814 6.834 -21.329 1.00 64.12 98 CYS A C 1
ATOM 769 O O . CYS A 1 98 ? 3.646 7.527 -20.334 1.00 64.12 98 CYS A O 1
ATOM 771 N N . ALA A 1 99 ? 5.011 6.299 -21.573 1.00 63.62 99 ALA A N 1
ATOM 772 C CA . ALA A 1 99 ? 6.171 6.705 -20.773 1.00 63.62 99 ALA A CA 1
ATOM 773 C C . ALA A 1 99 ? 6.657 8.099 -21.214 1.00 63.62 99 ALA A C 1
ATOM 775 O O . ALA A 1 99 ? 6.470 8.469 -22.372 1.00 63.62 99 ALA A O 1
ATOM 776 N N . GLN A 1 100 ? 7.219 8.879 -20.284 1.00 64.50 100 GLN A N 1
ATOM 777 C CA . GLN A 1 100 ? 7.814 10.184 -20.594 1.00 64.50 100 GLN A CA 1
ATOM 778 C C . GLN A 1 100 ? 8.989 10.027 -21.575 1.00 64.50 100 GLN A C 1
ATOM 780 O O . GLN A 1 100 ? 9.627 8.974 -21.619 1.00 64.50 100 GLN A O 1
ATOM 785 N N . ASP A 1 101 ? 9.267 11.071 -22.361 1.00 63.19 101 ASP A N 1
ATOM 786 C CA . ASP A 1 101 ? 10.356 11.057 -23.350 1.00 63.19 101 ASP A CA 1
ATOM 787 C C . ASP A 1 101 ? 11.735 10.875 -22.694 1.00 63.19 101 ASP A C 1
ATOM 789 O O . ASP A 1 101 ? 12.605 10.210 -23.259 1.00 63.19 101 ASP A O 1
ATOM 793 N N . ASP A 1 102 ? 11.899 11.384 -21.469 1.00 66.94 102 ASP A N 1
ATOM 794 C CA . ASP A 1 102 ? 13.109 11.203 -20.674 1.00 66.94 102 ASP A CA 1
ATOM 795 C C . ASP A 1 102 ? 13.054 9.900 -19.855 1.00 66.94 102 ASP A C 1
ATOM 797 O O . ASP A 1 102 ? 12.062 9.636 -19.162 1.00 66.94 102 ASP A O 1
ATOM 801 N N . PRO A 1 103 ? 14.117 9.073 -19.880 1.00 66.19 103 PRO A N 1
ATOM 802 C CA . PRO A 1 103 ? 14.158 7.855 -19.091 1.00 66.19 103 PRO A CA 1
ATOM 803 C C . PRO A 1 103 ? 14.189 8.183 -17.586 1.00 66.19 103 PRO A C 1
ATOM 805 O O . PRO A 1 103 ? 14.941 9.055 -17.151 1.00 66.19 103 PRO A O 1
ATOM 808 N N . PRO A 1 104 ? 13.460 7.434 -16.740 1.00 65.38 104 PRO A N 1
ATOM 809 C CA . PRO A 1 104 ? 13.417 7.646 -15.286 1.00 65.38 104 PRO A CA 1
ATOM 810 C C . PRO A 1 104 ? 14.692 7.175 -14.555 1.00 65.38 104 PRO A C 1
ATOM 812 O O . PRO A 1 104 ? 14.700 7.012 -13.331 1.00 65.38 104 PRO A O 1
ATOM 815 N N . TYR A 1 105 ? 15.765 6.909 -15.299 1.00 68.62 105 TYR A N 1
ATOM 816 C CA . TYR A 1 105 ? 17.061 6.465 -14.811 1.00 68.62 105 TYR A CA 1
ATOM 817 C C . TYR A 1 105 ? 18.166 7.268 -15.505 1.00 68.62 105 TYR A C 1
ATOM 819 O O . TYR A 1 105 ? 18.124 7.465 -16.716 1.00 68.62 105 TYR A O 1
ATOM 827 N N . ALA A 1 106 ? 19.150 7.725 -14.725 1.00 69.88 106 ALA A N 1
ATOM 828 C CA . ALA A 1 106 ? 20.315 8.434 -15.256 1.00 69.88 106 ALA A CA 1
ATOM 829 C C . ALA A 1 106 ? 21.212 7.490 -16.073 1.00 69.88 106 ALA A C 1
ATOM 831 O O . ALA A 1 106 ? 21.622 7.831 -17.177 1.00 69.88 106 ALA A O 1
ATOM 832 N N . ASP A 1 107 ? 21.421 6.276 -15.556 1.00 79.00 107 ASP A N 1
ATOM 833 C CA . ASP A 1 107 ? 22.181 5.214 -16.207 1.00 79.00 107 ASP A CA 1
ATOM 834 C C . ASP A 1 107 ? 21.293 3.986 -16.420 1.00 79.00 107 ASP A C 1
ATOM 836 O O . ASP A 1 107 ? 20.533 3.578 -15.534 1.00 79.00 107 ASP A O 1
ATOM 840 N N . LYS A 1 108 ? 21.373 3.390 -17.613 1.00 82.06 108 LYS A N 1
ATOM 841 C CA . LYS A 1 108 ? 20.634 2.167 -17.941 1.00 82.06 108 LYS A CA 1
ATOM 842 C C . LYS A 1 108 ? 21.170 1.014 -17.080 1.00 82.06 108 LYS A C 1
ATOM 844 O O . LYS A 1 108 ? 22.365 0.730 -17.165 1.00 82.06 108 LYS A O 1
ATOM 849 N N . PRO A 1 109 ? 20.324 0.316 -16.298 1.00 85.69 109 PRO A N 1
ATOM 850 C CA . PRO A 1 109 ? 20.789 -0.818 -15.510 1.00 85.69 109 PRO A CA 1
ATOM 851 C C . PRO A 1 109 ? 21.295 -1.925 -16.440 1.00 85.69 109 PRO A C 1
ATOM 853 O O . PRO A 1 109 ? 20.681 -2.214 -17.469 1.00 85.69 109 PRO A O 1
ATOM 856 N N . MET A 1 110 ? 22.411 -2.555 -16.080 1.00 89.06 110 MET A N 1
ATOM 857 C CA . MET A 1 110 ? 23.050 -3.598 -16.892 1.00 89.06 110 MET A CA 1
ATOM 858 C C . MET A 1 110 ? 22.585 -5.006 -16.520 1.00 89.06 110 MET A C 1
ATOM 860 O O . MET A 1 110 ? 22.707 -5.944 -17.308 1.00 89.06 110 MET A O 1
ATOM 864 N N . ASN A 1 111 ? 22.042 -5.176 -15.317 1.00 92.12 111 ASN A N 1
ATOM 865 C CA . ASN A 1 111 ? 21.594 -6.464 -14.804 1.00 92.12 111 ASN A CA 1
ATOM 866 C C . ASN A 1 111 ? 20.349 -6.325 -13.913 1.00 92.12 111 ASN A C 1
ATOM 868 O O . ASN A 1 111 ? 19.910 -5.229 -13.562 1.00 92.12 111 ASN A O 1
ATOM 872 N N . PHE A 1 112 ? 19.768 -7.470 -13.550 1.00 90.56 112 PHE A N 1
ATOM 873 C CA . PHE A 1 112 ? 18.550 -7.535 -12.741 1.00 90.56 112 PHE A CA 1
ATOM 874 C C . PHE A 1 112 ? 18.719 -6.876 -11.365 1.00 90.56 112 PHE A C 1
ATOM 876 O O . PHE A 1 112 ? 17.810 -6.203 -10.887 1.00 90.56 112 PHE A O 1
ATOM 883 N N . THR A 1 113 ? 19.881 -7.051 -10.735 1.00 91.62 113 THR A N 1
ATOM 884 C CA . THR A 1 113 ? 20.175 -6.497 -9.408 1.00 91.62 113 THR A CA 1
ATOM 885 C C . THR A 1 113 ? 20.204 -4.975 -9.450 1.00 91.62 113 THR A C 1
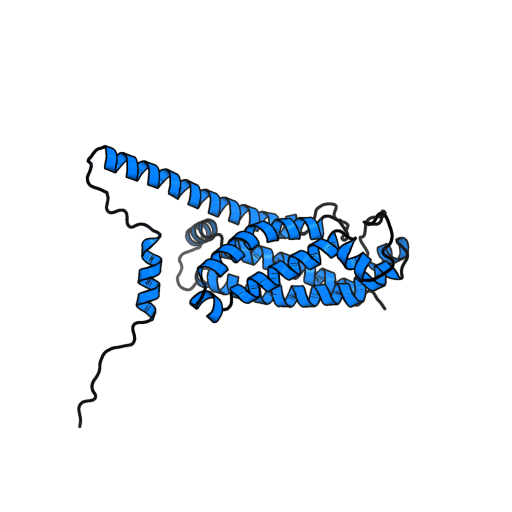ATOM 887 O O . THR A 1 113 ? 19.595 -4.328 -8.604 1.00 91.62 113 THR A O 1
ATOM 890 N N . GLU A 1 114 ? 20.841 -4.393 -10.462 1.00 91.12 114 GLU A N 1
ATOM 891 C CA . GLU A 1 114 ? 20.837 -2.946 -10.672 1.00 91.12 114 GLU A CA 1
ATOM 892 C C . GLU A 1 114 ? 19.424 -2.430 -10.946 1.00 91.12 114 GLU A C 1
ATOM 894 O O . GLU A 1 114 ? 18.996 -1.458 -10.329 1.00 91.12 114 GLU A O 1
ATOM 899 N N . ALA A 1 115 ? 18.647 -3.126 -11.780 1.00 88.19 115 ALA A N 1
ATOM 900 C CA . ALA A 1 115 ? 17.250 -2.766 -12.006 1.00 88.19 115 ALA A CA 1
ATOM 901 C C . ALA A 1 115 ? 16.424 -2.808 -10.703 1.00 88.19 115 ALA A C 1
ATOM 903 O O . ALA A 1 115 ? 15.586 -1.935 -10.482 1.00 88.19 115 ALA A O 1
ATOM 904 N N . ALA A 1 116 ? 16.678 -3.779 -9.822 1.00 89.81 116 ALA A N 1
ATOM 905 C CA . ALA A 1 116 ? 15.953 -3.955 -8.566 1.00 89.81 116 ALA A CA 1
ATOM 906 C C . ALA A 1 116 ? 16.405 -3.018 -7.433 1.00 89.81 116 ALA A C 1
ATOM 908 O O . ALA A 1 116 ? 15.583 -2.685 -6.589 1.00 89.81 116 ALA A O 1
ATOM 909 N N . PHE A 1 117 ? 17.672 -2.597 -7.380 1.00 92.19 117 PHE A N 1
ATOM 910 C CA . PHE A 1 117 ? 18.211 -1.846 -6.235 1.00 92.19 117 PHE A CA 1
ATOM 911 C C . PHE A 1 117 ? 18.718 -0.438 -6.566 1.00 92.19 117 PHE A C 1
ATOM 913 O O . PHE A 1 117 ? 18.784 0.386 -5.657 1.00 92.19 117 PHE A O 1
ATOM 920 N N . LEU A 1 118 ? 19.055 -0.139 -7.825 1.00 88.94 118 LEU A N 1
ATOM 921 C CA . LEU A 1 118 ? 19.514 1.196 -8.242 1.00 88.94 118 LEU A CA 1
ATOM 922 C C . LEU A 1 118 ? 18.399 2.059 -8.835 1.00 88.94 118 LEU A C 1
ATOM 924 O O . LEU A 1 118 ? 18.549 3.276 -8.916 1.00 88.94 118 LEU A O 1
ATOM 928 N N . THR A 1 119 ? 17.267 1.464 -9.216 1.00 88.50 119 THR A N 1
ATOM 929 C CA . THR A 1 119 ? 16.083 2.238 -9.611 1.00 88.50 119 THR A CA 1
ATOM 930 C C . THR A 1 119 ? 15.207 2.519 -8.395 1.00 88.50 119 THR A C 1
ATOM 932 O O . THR A 1 119 ? 15.034 1.658 -7.527 1.00 88.50 119 THR A O 1
ATOM 935 N N . MET A 1 120 ? 14.618 3.718 -8.326 1.00 90.38 120 MET A N 1
ATOM 936 C CA . MET A 1 120 ? 13.753 4.088 -7.203 1.00 90.38 120 MET A CA 1
ATOM 937 C C . MET A 1 120 ? 12.534 3.164 -7.120 1.00 90.38 120 MET A C 1
ATOM 939 O O . MET A 1 120 ? 12.230 2.660 -6.039 1.00 90.38 120 MET A O 1
ATOM 943 N N . SER A 1 121 ? 11.878 2.871 -8.251 1.00 90.75 121 SER A N 1
ATOM 944 C CA . SER A 1 121 ? 10.758 1.922 -8.295 1.00 90.75 121 SER A CA 1
ATOM 945 C C . SER A 1 121 ? 11.183 0.499 -7.909 1.00 90.75 121 SER A C 1
ATOM 947 O O . SER A 1 121 ? 10.459 -0.166 -7.172 1.00 90.75 121 SER A O 1
ATOM 949 N N . GLY A 1 122 ? 12.369 0.033 -8.312 1.00 92.44 122 GLY A N 1
ATOM 950 C CA . GLY A 1 122 ? 12.898 -1.265 -7.883 1.00 92.44 122 GLY A CA 1
ATOM 951 C C . GLY A 1 122 ? 13.090 -1.338 -6.367 1.00 92.44 122 GLY A C 1
ATOM 952 O O . GLY A 1 122 ? 12.493 -2.190 -5.703 1.00 92.44 122 GLY A O 1
ATOM 953 N N . LEU A 1 123 ? 13.861 -0.398 -5.807 1.00 94.62 123 LEU A N 1
ATOM 954 C CA . LEU A 1 123 ? 14.232 -0.405 -4.391 1.00 94.62 123 LEU A CA 1
ATOM 955 C C . LEU A 1 123 ? 12.997 -0.301 -3.492 1.00 94.62 123 LEU A C 1
ATOM 957 O O . LEU A 1 123 ? 12.817 -1.082 -2.556 1.00 94.62 123 LEU A O 1
ATOM 961 N N . THR A 1 124 ? 12.113 0.648 -3.795 1.00 96.19 124 THR A N 1
ATOM 962 C CA . THR A 1 124 ? 10.854 0.835 -3.058 1.00 96.19 124 THR A CA 1
ATOM 963 C C . THR A 1 124 ? 9.913 -0.359 -3.212 1.00 96.19 124 THR A C 1
ATOM 965 O O . THR A 1 124 ? 9.244 -0.712 -2.245 1.00 96.19 124 THR A O 1
ATOM 968 N N . GLY A 1 125 ? 9.899 -1.036 -4.367 1.00 95.75 125 GLY A N 1
ATOM 969 C CA . GLY A 1 125 ? 9.117 -2.255 -4.590 1.00 95.75 125 GLY A CA 1
ATOM 970 C C . GLY A 1 125 ? 9.592 -3.423 -3.723 1.00 95.75 125 GLY A C 1
ATOM 971 O O . GLY A 1 125 ? 8.779 -4.124 -3.112 1.00 95.75 125 GLY A O 1
ATOM 972 N N . VAL A 1 126 ? 10.911 -3.593 -3.580 1.00 96.94 126 VAL A N 1
ATOM 973 C CA . VAL A 1 126 ? 11.499 -4.576 -2.654 1.00 96.94 126 VAL A CA 1
ATOM 974 C C . VAL A 1 126 ? 11.129 -4.239 -1.207 1.00 96.94 126 VAL A C 1
ATOM 976 O O . VAL A 1 126 ? 10.661 -5.112 -0.473 1.00 96.94 126 VAL A O 1
ATOM 979 N N . LEU A 1 127 ? 11.263 -2.974 -0.796 1.00 97.81 127 LEU A N 1
ATOM 980 C CA . LEU A 1 127 ? 10.894 -2.534 0.554 1.00 97.81 127 LEU A CA 1
ATOM 981 C C . LEU A 1 127 ? 9.395 -2.725 0.845 1.00 97.81 127 LEU A C 1
ATOM 983 O O . LEU A 1 127 ? 9.045 -3.216 1.918 1.00 97.81 127 LEU A O 1
ATOM 987 N N . LEU A 1 128 ? 8.510 -2.408 -0.107 1.00 97.44 128 LEU A N 1
ATOM 988 C CA . LEU A 1 128 ? 7.067 -2.664 -0.003 1.00 97.44 128 LEU A CA 1
ATOM 989 C C . LEU A 1 128 ? 6.771 -4.152 0.175 1.00 97.44 128 LEU A C 1
ATOM 991 O O . LEU A 1 128 ? 5.952 -4.520 1.016 1.00 97.44 128 LEU A O 1
ATOM 995 N N . THR A 1 129 ? 7.472 -5.007 -0.569 1.00 97.75 129 THR A N 1
ATOM 996 C CA . THR A 1 129 ? 7.333 -6.464 -0.459 1.00 97.75 129 THR A CA 1
ATOM 997 C C . THR A 1 129 ? 7.730 -6.948 0.936 1.00 97.75 129 THR A C 1
ATOM 999 O O . THR A 1 129 ? 7.007 -7.735 1.543 1.00 97.75 129 THR A O 1
ATOM 1002 N N . LEU A 1 130 ? 8.832 -6.435 1.494 1.00 97.88 130 LEU A N 1
ATOM 1003 C CA . LEU A 1 130 ? 9.262 -6.767 2.857 1.00 97.88 130 LEU A CA 1
ATOM 1004 C C . LEU A 1 130 ? 8.244 -6.319 3.912 1.00 97.88 130 LEU A C 1
ATOM 1006 O O . LEU A 1 130 ? 7.933 -7.088 4.825 1.00 97.88 130 LEU A O 1
ATOM 1010 N N . VAL A 1 131 ? 7.695 -5.107 3.779 1.00 98.00 131 VAL A N 1
ATOM 1011 C CA . VAL A 1 131 ? 6.630 -4.609 4.665 1.00 98.00 131 VAL A CA 1
ATOM 1012 C C . VAL A 1 131 ? 5.403 -5.513 4.583 1.00 98.00 131 VAL A C 1
ATOM 1014 O O . VAL A 1 131 ? 4.875 -5.915 5.619 1.00 98.00 131 VAL A O 1
ATOM 1017 N N . LEU A 1 132 ? 4.977 -5.885 3.374 1.00 97.56 132 LEU A N 1
ATOM 1018 C CA . LEU A 1 132 ? 3.808 -6.733 3.172 1.00 97.56 132 LEU A CA 1
ATOM 1019 C C . LEU A 1 132 ? 4.002 -8.129 3.771 1.00 97.56 132 LEU A C 1
ATOM 1021 O O . LEU A 1 132 ? 3.124 -8.618 4.475 1.00 97.56 132 LEU A O 1
ATOM 1025 N N . VAL A 1 133 ? 5.173 -8.743 3.579 1.00 98.00 133 VAL A N 1
ATOM 1026 C CA . VAL A 1 133 ? 5.512 -10.035 4.197 1.00 98.00 133 VAL A CA 1
ATOM 1027 C C . VAL A 1 133 ? 5.510 -9.927 5.724 1.00 98.00 133 VAL A C 1
ATOM 1029 O O . VAL A 1 133 ? 4.925 -10.777 6.396 1.00 98.00 133 VAL A O 1
ATOM 1032 N N . ALA A 1 134 ? 6.104 -8.877 6.297 1.00 98.06 134 ALA A N 1
ATOM 1033 C CA . ALA A 1 134 ? 6.104 -8.671 7.745 1.00 98.06 134 ALA A CA 1
ATOM 1034 C C . ALA A 1 134 ? 4.678 -8.513 8.307 1.00 98.06 134 ALA A C 1
ATOM 1036 O O . ALA A 1 134 ? 4.344 -9.101 9.342 1.00 98.06 134 ALA A O 1
ATOM 1037 N N . LEU A 1 135 ? 3.817 -7.761 7.615 1.00 97.62 135 LEU A N 1
ATOM 1038 C CA . LEU A 1 135 ? 2.412 -7.599 7.986 1.00 97.62 135 LEU A CA 1
ATOM 1039 C C . LEU A 1 135 ? 1.646 -8.919 7.862 1.00 97.62 135 LEU A C 1
ATOM 1041 O O . LEU A 1 135 ? 0.991 -9.308 8.825 1.00 97.62 135 LEU A O 1
ATOM 1045 N N . ALA A 1 136 ? 1.796 -9.649 6.756 1.00 97.12 136 ALA A N 1
ATOM 1046 C CA . ALA A 1 136 ? 1.117 -10.921 6.511 1.00 97.12 136 ALA A CA 1
ATOM 1047 C C . ALA A 1 136 ? 1.511 -12.011 7.524 1.00 97.12 136 ALA A C 1
ATOM 1049 O O . ALA A 1 136 ? 0.669 -12.778 7.993 1.00 97.12 136 ALA A O 1
ATOM 1050 N N . LEU A 1 137 ? 2.791 -12.082 7.904 1.00 97.75 137 LEU A N 1
ATOM 1051 C CA . LEU A 1 137 ? 3.265 -13.033 8.913 1.00 97.75 137 LEU A CA 1
ATOM 1052 C C . LEU A 1 137 ? 2.723 -12.697 10.306 1.00 97.75 137 LEU A C 1
ATOM 1054 O O . LEU A 1 137 ? 2.276 -13.584 11.037 1.00 97.75 137 LEU A O 1
ATOM 1058 N N . THR A 1 138 ? 2.736 -11.417 10.679 1.00 97.94 138 THR A N 1
ATOM 1059 C CA . THR A 1 138 ? 2.294 -10.991 12.013 1.00 97.94 138 THR A CA 1
ATOM 1060 C C . THR A 1 138 ? 0.778 -10.875 12.150 1.00 97.94 138 THR A C 1
ATOM 1062 O O . THR A 1 138 ? 0.266 -10.955 13.269 1.00 97.94 138 THR A O 1
ATOM 1065 N N . SER A 1 139 ? 0.037 -10.745 11.045 1.00 96.62 139 SER A N 1
ATOM 1066 C CA . SER A 1 139 ? -1.429 -10.671 11.026 1.00 96.62 139 SER A CA 1
ATOM 1067 C C . SER A 1 139 ? -2.112 -12.035 11.199 1.00 96.62 139 SER A C 1
ATOM 1069 O O . SER A 1 139 ? -3.316 -12.090 11.482 1.00 96.62 139 SER A O 1
ATOM 1071 N N . GLN A 1 140 ? -1.363 -13.143 11.119 1.00 97.06 140 GLN A N 1
ATOM 1072 C CA . GLN A 1 140 ? -1.915 -14.489 11.274 1.00 97.06 140 GLN A CA 1
ATOM 1073 C C . GLN A 1 140 ? -2.632 -14.668 12.626 1.00 97.06 140 GLN A C 1
ATOM 1075 O O . GLN A 1 140 ? -2.112 -14.247 13.664 1.00 97.06 140 GLN A O 1
ATOM 1080 N N . PRO A 1 141 ? -3.799 -15.348 12.675 1.00 96.56 141 PRO A N 1
ATOM 1081 C CA . PRO A 1 141 ? -4.560 -15.528 13.915 1.00 96.56 141 PRO A CA 1
ATOM 1082 C C . PRO A 1 141 ? -3.742 -16.155 15.049 1.00 96.56 141 PRO A C 1
ATOM 1084 O O . PRO A 1 141 ? -3.793 -15.669 16.177 1.00 96.56 141 PRO A O 1
ATOM 1087 N N . LYS A 1 142 ? -2.934 -17.179 14.736 1.00 97.38 142 LYS A N 1
ATOM 1088 C CA . LYS A 1 142 ? -2.056 -17.853 15.705 1.00 97.38 142 LYS A CA 1
ATOM 1089 C C . LYS A 1 142 ? -1.004 -16.899 16.279 1.00 97.38 142 LYS A C 1
ATOM 1091 O O . LYS A 1 142 ? -0.796 -16.871 17.487 1.00 97.38 142 LYS A O 1
ATOM 1096 N N . PHE A 1 143 ? -0.376 -16.084 15.428 1.00 97.44 143 PHE A N 1
ATOM 1097 C CA . PHE A 1 143 ? 0.645 -15.129 15.859 1.00 97.44 143 PHE A CA 1
ATOM 1098 C C . PHE A 1 143 ? 0.041 -14.012 16.714 1.00 97.44 143 PHE A C 1
ATOM 1100 O O . PHE A 1 143 ? 0.549 -13.730 17.797 1.00 97.44 143 PHE A O 1
ATOM 1107 N N . ARG A 1 144 ? -1.085 -13.425 16.287 1.00 96.06 144 ARG A N 1
ATOM 1108 C CA . ARG A 1 144 ? -1.776 -12.369 17.045 1.00 96.06 144 ARG A CA 1
ATOM 1109 C C . ARG A 1 144 ? -2.251 -12.835 18.418 1.00 96.06 144 ARG A C 1
ATOM 1111 O O . ARG A 1 144 ? -2.203 -12.047 19.354 1.00 96.06 144 ARG A O 1
ATOM 1118 N N . ALA A 1 145 ? -2.682 -14.092 18.540 1.00 96.50 145 ALA A N 1
ATOM 1119 C CA . ALA A 1 145 ? -3.096 -14.665 19.818 1.00 96.50 145 ALA A CA 1
ATOM 1120 C C . ALA A 1 145 ? -1.924 -14.818 20.804 1.00 96.50 145 ALA A C 1
ATOM 1122 O O . ALA A 1 145 ? -2.102 -14.615 21.999 1.00 96.50 145 ALA A O 1
ATOM 1123 N N . LEU A 1 146 ? -0.726 -15.146 20.307 1.00 97.88 146 LEU A N 1
ATOM 1124 C CA . LEU A 1 146 ? 0.462 -15.376 21.137 1.00 97.88 146 LEU A CA 1
ATOM 1125 C C . LEU A 1 146 ? 1.283 -14.104 21.398 1.00 97.88 146 LEU A C 1
ATOM 1127 O O . LEU A 1 146 ? 1.914 -13.979 22.443 1.00 97.88 146 LEU A O 1
ATOM 1131 N N . ARG A 1 147 ? 1.342 -13.184 20.428 1.00 97.69 147 ARG A N 1
ATOM 1132 C CA . ARG A 1 147 ? 2.281 -12.049 20.392 1.00 97.69 147 ARG A CA 1
ATOM 1133 C C . ARG A 1 147 ? 1.612 -10.766 19.882 1.00 97.69 147 ARG A C 1
ATOM 1135 O O . ARG A 1 147 ? 2.110 -10.112 18.963 1.00 97.69 147 ARG A O 1
ATOM 1142 N N . PHE A 1 148 ? 0.487 -10.389 20.493 1.00 96.75 148 PHE A N 1
ATOM 1143 C CA . PHE A 1 148 ? -0.306 -9.221 20.083 1.00 96.75 148 PHE A CA 1
ATOM 1144 C C . PHE A 1 148 ? 0.485 -7.901 20.095 1.00 96.75 148 PHE A C 1
ATOM 1146 O O . PHE A 1 148 ? 0.336 -7.095 19.181 1.00 96.75 148 PHE A O 1
ATOM 1153 N N . GLU A 1 149 ? 1.372 -7.699 21.074 1.00 97.56 149 GLU A N 1
ATOM 1154 C CA . GLU A 1 149 ? 2.206 -6.490 21.174 1.00 97.56 149 GLU A CA 1
ATOM 1155 C C . GLU A 1 149 ? 3.113 -6.290 19.953 1.00 97.56 149 GLU A C 1
ATOM 1157 O O . GLU A 1 149 ? 3.237 -5.184 19.428 1.00 97.56 149 GLU A O 1
ATOM 1162 N N . ILE A 1 150 ? 3.728 -7.373 19.467 1.00 97.75 150 ILE A N 1
ATOM 1163 C CA . ILE A 1 150 ? 4.598 -7.333 18.286 1.00 97.75 150 ILE A CA 1
ATOM 1164 C C . ILE A 1 150 ? 3.765 -7.041 17.037 1.00 97.75 150 ILE A C 1
ATOM 1166 O O . ILE A 1 150 ? 4.141 -6.172 16.251 1.00 97.75 150 ILE A O 1
ATOM 1170 N N . PHE A 1 151 ? 2.615 -7.709 16.891 1.00 97.50 151 PHE A N 1
ATOM 1171 C CA . PHE A 1 151 ? 1.661 -7.418 15.820 1.00 97.50 151 PHE A CA 1
ATOM 1172 C C . PHE A 1 151 ? 1.261 -5.938 15.821 1.00 97.50 151 PHE A C 1
ATOM 1174 O O . PHE A 1 151 ? 1.368 -5.279 14.795 1.00 97.50 151 PHE A O 1
ATOM 1181 N N . SER A 1 152 ? 0.862 -5.395 16.972 1.00 97.38 152 SER A N 1
ATOM 1182 C CA . SER A 1 152 ? 0.417 -4.006 17.099 1.00 97.38 152 SER A CA 1
ATOM 1183 C C . SER A 1 152 ? 1.504 -3.013 16.674 1.00 97.38 152 SER A C 1
ATOM 1185 O O . SER A 1 152 ? 1.236 -2.096 15.895 1.00 97.38 152 SER A O 1
ATOM 1187 N N . LYS A 1 153 ? 2.752 -3.226 17.115 1.00 97.94 153 LYS A N 1
ATOM 1188 C CA . LYS A 1 153 ? 3.895 -2.374 16.748 1.00 97.94 153 LYS A CA 1
ATOM 1189 C C . LYS A 1 153 ? 4.200 -2.438 15.254 1.00 97.94 153 LYS A C 1
ATOM 1191 O O . LYS A 1 153 ? 4.268 -1.393 14.613 1.00 97.94 153 LYS A O 1
ATOM 1196 N N . ILE A 1 154 ? 4.331 -3.642 14.692 1.00 97.88 154 ILE A N 1
ATOM 1197 C CA . ILE A 1 154 ? 4.636 -3.830 13.264 1.00 97.88 154 ILE A CA 1
ATOM 1198 C C . ILE A 1 154 ? 3.509 -3.274 12.393 1.00 97.88 154 ILE A C 1
ATOM 1200 O O . ILE A 1 154 ? 3.777 -2.559 11.433 1.00 97.88 154 ILE A O 1
ATOM 1204 N N . HIS A 1 155 ? 2.251 -3.519 12.759 1.00 97.50 155 HIS A N 1
ATOM 1205 C CA . HIS A 1 155 ? 1.097 -3.010 12.024 1.00 97.50 155 HIS A CA 1
ATOM 1206 C C . HIS A 1 155 ? 1.002 -1.478 12.087 1.00 97.50 155 HIS A C 1
ATOM 1208 O O . HIS A 1 155 ? 0.715 -0.838 11.081 1.00 97.50 155 HIS A O 1
ATOM 1214 N N . THR A 1 156 ? 1.318 -0.868 13.236 1.00 96.44 156 THR A N 1
ATOM 1215 C CA . THR A 1 156 ? 1.363 0.599 13.384 1.00 96.44 156 THR A CA 1
ATOM 1216 C C . THR A 1 156 ? 2.454 1.227 12.521 1.00 96.44 156 THR A C 1
ATOM 1218 O O . THR A 1 156 ? 2.190 2.213 11.837 1.00 96.44 156 THR A O 1
ATOM 1221 N N . VAL A 1 157 ? 3.658 0.646 12.514 1.00 97.62 157 VAL A N 1
ATOM 1222 C CA . VAL A 1 157 ? 4.746 1.092 11.629 1.00 97.62 157 VAL A CA 1
ATOM 1223 C C . VAL A 1 157 ? 4.330 0.923 10.167 1.00 97.62 157 VAL A C 1
ATOM 1225 O O . VAL A 1 157 ? 4.431 1.870 9.393 1.00 97.62 157 VAL A O 1
ATOM 1228 N N . GLY A 1 158 ? 3.759 -0.230 9.809 1.00 96.56 158 GLY A N 1
ATOM 1229 C CA . GLY A 1 158 ? 3.265 -0.515 8.463 1.00 96.56 158 GLY A CA 1
ATOM 1230 C C . GLY A 1 158 ? 2.242 0.503 7.960 1.00 96.56 158 GLY A C 1
ATOM 1231 O O . GLY A 1 158 ? 2.354 0.948 6.826 1.00 96.56 158 GLY A O 1
ATOM 1232 N N . ILE A 1 159 ? 1.308 0.954 8.805 1.00 95.19 159 ILE A N 1
ATOM 1233 C CA . ILE A 1 159 ? 0.308 1.978 8.447 1.00 95.19 159 ILE A CA 1
ATOM 1234 C C . ILE A 1 159 ? 0.954 3.292 7.981 1.00 95.19 159 ILE A C 1
ATOM 1236 O O . ILE A 1 159 ? 0.404 3.957 7.106 1.00 95.19 159 ILE A O 1
ATOM 1240 N N . VAL A 1 160 ? 2.093 3.679 8.562 1.00 96.06 160 VAL A N 1
ATOM 1241 C CA . VAL A 1 160 ? 2.803 4.921 8.211 1.00 96.06 160 VAL A CA 1
ATOM 1242 C C . VAL A 1 160 ? 3.767 4.691 7.051 1.00 96.06 160 VAL A C 1
ATOM 1244 O O . VAL A 1 160 ? 3.814 5.484 6.115 1.00 96.06 160 VAL A O 1
ATOM 1247 N N . THR A 1 161 ? 4.521 3.595 7.089 1.00 97.00 161 THR A N 1
ATOM 1248 C CA . THR A 1 161 ? 5.531 3.279 6.076 1.00 97.00 161 THR A CA 1
ATOM 1249 C C . THR A 1 161 ? 4.903 2.933 4.725 1.00 97.00 161 THR A C 1
ATOM 1251 O O . THR A 1 161 ? 5.436 3.339 3.696 1.00 97.00 161 THR A O 1
ATOM 1254 N N . TRP A 1 162 ? 3.761 2.239 4.708 1.00 96.50 162 TRP A N 1
ATOM 1255 C CA . TRP A 1 162 ? 3.070 1.825 3.484 1.00 96.50 162 TRP A CA 1
ATOM 1256 C C . TRP A 1 162 ? 2.760 2.984 2.521 1.00 96.50 162 TRP A C 1
ATOM 1258 O O . TRP A 1 162 ? 3.242 2.932 1.393 1.00 96.50 162 TRP A O 1
ATOM 1268 N N . PRO A 1 163 ? 2.024 4.049 2.906 1.00 95.69 163 PRO A N 1
ATOM 1269 C CA . PRO A 1 163 ? 1.687 5.135 1.985 1.00 95.69 163 PRO A CA 1
ATOM 1270 C C . PRO A 1 163 ? 2.916 5.925 1.521 1.00 95.69 163 PRO A C 1
ATOM 1272 O O . PRO A 1 163 ? 2.941 6.377 0.380 1.00 95.69 163 PRO A O 1
ATOM 1275 N N . ILE A 1 164 ? 3.945 6.056 2.369 1.00 96.25 164 ILE A N 1
ATOM 1276 C CA . ILE A 1 164 ? 5.206 6.716 2.004 1.00 96.25 164 ILE A CA 1
ATOM 1277 C C . ILE A 1 164 ? 5.917 5.912 0.914 1.00 96.25 164 ILE A C 1
ATOM 1279 O O . ILE A 1 164 ? 6.264 6.461 -0.128 1.00 96.25 164 ILE A O 1
ATOM 1283 N N . LEU A 1 165 ? 6.106 4.608 1.127 1.00 96.75 165 LEU A N 1
ATOM 1284 C CA . LEU A 1 165 ? 6.763 3.753 0.143 1.00 96.75 165 LEU A CA 1
ATOM 1285 C C . LEU A 1 165 ? 5.940 3.617 -1.141 1.00 96.75 165 LEU A C 1
ATOM 1287 O O . LEU A 1 165 ? 6.520 3.614 -2.218 1.00 96.75 165 LEU A O 1
ATOM 1291 N N . LEU A 1 166 ? 4.610 3.547 -1.044 1.00 94.94 166 LEU A N 1
ATOM 1292 C CA . LEU A 1 166 ? 3.729 3.454 -2.207 1.00 94.94 166 LEU A CA 1
ATOM 1293 C C . LEU A 1 166 ? 3.798 4.726 -3.067 1.00 94.94 166 LEU A C 1
ATOM 1295 O O . LEU A 1 166 ? 3.856 4.629 -4.288 1.00 94.94 166 LEU A O 1
ATOM 1299 N N . PHE A 1 167 ? 3.866 5.905 -2.438 1.00 94.12 167 PHE A N 1
ATOM 1300 C CA . PHE A 1 167 ? 4.106 7.170 -3.137 1.00 94.12 167 PHE A CA 1
ATOM 1301 C C . PHE A 1 167 ? 5.465 7.183 -3.844 1.00 94.12 167 PHE A C 1
ATOM 1303 O O . PHE A 1 167 ? 5.532 7.486 -5.029 1.00 94.12 167 PHE A O 1
ATOM 1310 N N . LEU A 1 168 ? 6.535 6.813 -3.136 1.00 94.06 168 LEU A N 1
ATOM 1311 C CA . LEU A 1 168 ? 7.895 6.777 -3.683 1.00 94.06 168 LEU A CA 1
ATOM 1312 C C . LEU A 1 168 ? 8.074 5.729 -4.796 1.00 94.06 168 LEU A C 1
ATOM 1314 O O . LEU A 1 168 ? 8.894 5.908 -5.693 1.00 94.06 168 LEU A O 1
ATOM 1318 N N . HIS A 1 169 ? 7.316 4.637 -4.745 1.00 93.81 169 HIS A N 1
ATOM 1319 C CA . HIS A 1 169 ? 7.336 3.593 -5.765 1.00 93.81 169 HIS A CA 1
ATOM 1320 C C . HIS A 1 169 ? 6.746 4.065 -7.096 1.00 93.81 169 HIS A C 1
ATOM 1322 O O . HIS A 1 169 ? 7.295 3.765 -8.160 1.00 93.81 169 HIS A O 1
ATOM 1328 N N . ASP A 1 170 ? 5.671 4.850 -7.020 1.00 90.06 170 ASP A N 1
ATOM 1329 C CA . ASP A 1 170 ? 4.929 5.383 -8.166 1.00 90.06 170 ASP A CA 1
ATOM 1330 C C . ASP A 1 170 ? 5.440 6.768 -8.626 1.00 90.06 170 ASP A C 1
ATOM 1332 O O . ASP A 1 170 ? 5.072 7.258 -9.693 1.00 90.06 170 ASP A O 1
ATOM 1336 N N . SER A 1 171 ? 6.326 7.418 -7.856 1.00 86.81 171 SER A N 1
ATOM 1337 C CA . SER A 1 171 ? 6.750 8.807 -8.103 1.00 86.81 171 SER A CA 1
ATOM 1338 C C . SER A 1 171 ? 7.603 9.012 -9.354 1.00 86.81 171 SER A C 1
ATOM 1340 O O . SER A 1 171 ? 7.787 10.149 -9.774 1.00 86.81 171 SER A O 1
ATOM 1342 N N . GLN A 1 172 ? 8.141 7.943 -9.948 1.00 80.94 172 GLN A N 1
ATOM 1343 C CA . GLN A 1 172 ? 8.971 8.035 -11.155 1.00 80.94 172 GLN A CA 1
ATOM 1344 C C . GLN A 1 172 ? 8.167 8.213 -12.452 1.00 80.94 172 GLN A C 1
ATOM 1346 O O . GLN A 1 172 ? 8.769 8.333 -13.512 1.00 80.94 172 GLN A O 1
ATOM 1351 N N . GLY A 1 173 ? 6.830 8.219 -12.402 1.00 70.06 173 GLY A N 1
ATOM 1352 C CA . GLY A 1 173 ? 6.027 8.626 -13.560 1.00 70.06 173 GLY A CA 1
ATOM 1353 C C . GLY A 1 173 ? 6.154 7.711 -14.785 1.00 70.06 173 GLY A C 1
ATOM 1354 O O . GLY A 1 173 ? 5.870 8.144 -15.899 1.00 70.06 173 GLY A O 1
ATOM 1355 N N . TRP A 1 174 ? 6.496 6.427 -14.600 1.00 65.31 174 TRP A N 1
ATOM 1356 C CA . TRP A 1 174 ? 6.549 5.410 -15.672 1.00 65.31 1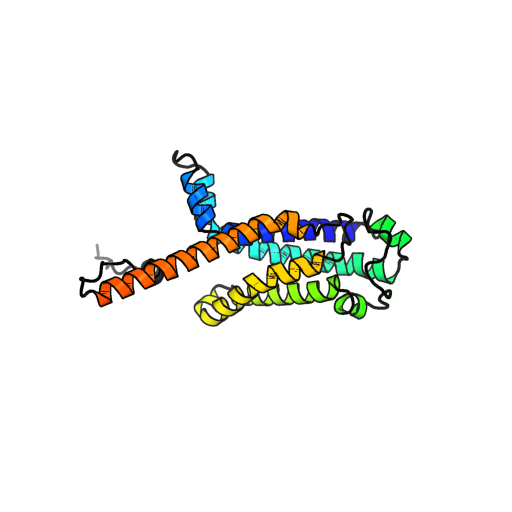74 TRP A CA 1
ATOM 1357 C C . TRP A 1 174 ? 5.226 5.263 -16.460 1.00 65.31 174 TRP A C 1
ATOM 1359 O O . TRP A 1 174 ? 5.167 4.558 -17.472 1.00 65.31 174 TRP A O 1
ATOM 1369 N N . VAL A 1 175 ? 4.150 5.895 -15.978 1.00 59.78 175 VAL A N 1
ATOM 1370 C CA . VAL A 1 175 ? 2.796 5.881 -16.532 1.00 59.78 175 VAL A CA 1
ATOM 1371 C C . VAL A 1 175 ? 2.303 7.313 -16.799 1.00 59.78 175 VAL A C 1
ATOM 1373 O O . VAL A 1 175 ? 1.206 7.642 -16.382 1.00 59.78 175 VAL A O 1
ATOM 1376 N N . GLY A 1 176 ? 3.103 8.170 -17.448 1.00 56.47 176 GLY A N 1
ATOM 1377 C CA . GLY A 1 176 ? 2.699 9.311 -18.310 1.00 56.47 176 GLY A CA 1
ATOM 1378 C C . GLY A 1 176 ? 1.862 10.466 -17.755 1.00 56.47 176 GLY A C 1
ATOM 1379 O O . GLY A 1 176 ? 1.838 11.550 -18.330 1.00 56.47 176 GLY A O 1
ATOM 1380 N N . ILE A 1 177 ? 1.166 10.263 -16.650 1.00 63.28 177 ILE A N 1
ATOM 1381 C CA . ILE A 1 177 ? 0.427 11.259 -15.909 1.00 63.28 177 ILE A CA 1
ATOM 1382 C C . ILE A 1 177 ? 1.445 11.777 -14.905 1.00 63.28 177 ILE A C 1
ATOM 1384 O O . ILE A 1 177 ? 1.895 11.035 -14.038 1.00 63.28 177 ILE A O 1
ATOM 1388 N N . SER A 1 178 ? 1.824 13.049 -15.008 1.00 67.12 178 SER A N 1
ATOM 1389 C CA . SER A 1 178 ? 2.806 13.692 -14.116 1.00 67.12 178 SER A CA 1
ATOM 1390 C C . SER A 1 178 ? 2.412 13.683 -12.626 1.00 67.12 178 SER A C 1
ATOM 1392 O O . SER A 1 178 ? 3.126 14.226 -11.789 1.00 67.12 178 SER A O 1
ATOM 1394 N N . ILE A 1 179 ? 1.259 13.098 -12.292 1.00 78.88 179 ILE A N 1
ATOM 1395 C CA . ILE A 1 179 ? 0.748 12.889 -10.945 1.00 78.88 179 ILE A CA 1
ATOM 1396 C C . ILE A 1 179 ? 0.779 11.379 -10.669 1.00 78.88 179 ILE A C 1
ATOM 1398 O O . ILE A 1 179 ? 0.132 10.634 -11.408 1.00 78.88 179 ILE A O 1
ATOM 1402 N N . PRO A 1 180 ? 1.447 10.928 -9.590 1.00 83.69 180 PRO A N 1
ATOM 1403 C CA . PRO A 1 180 ? 1.413 9.534 -9.162 1.00 83.69 180 PRO A CA 1
ATOM 1404 C C . PRO A 1 180 ? -0.031 9.058 -9.005 1.00 83.69 180 PRO A C 1
ATOM 1406 O O . PRO A 1 180 ? -0.818 9.625 -8.239 1.00 83.69 180 PRO A O 1
ATOM 1409 N N . LEU A 1 181 ? -0.390 8.016 -9.743 1.00 84.69 181 LEU A N 1
ATOM 1410 C CA . LEU A 1 181 ? -1.733 7.454 -9.800 1.00 84.69 181 LEU A CA 1
ATOM 1411 C C . LEU A 1 181 ? -2.197 6.973 -8.422 1.00 84.69 181 LEU A C 1
ATOM 1413 O O . LEU A 1 181 ? -3.378 7.076 -8.081 1.00 84.69 181 LEU A O 1
ATOM 1417 N N . VAL A 1 182 ? -1.253 6.532 -7.589 1.00 88.00 182 VAL A N 1
ATOM 1418 C CA . VAL A 1 182 ? -1.504 6.208 -6.185 1.00 88.00 182 VAL A CA 1
ATOM 1419 C C . VAL A 1 182 ? -2.121 7.375 -5.409 1.00 88.00 182 VAL A C 1
ATOM 1421 O O . VAL A 1 182 ? -2.996 7.150 -4.575 1.00 88.00 182 VAL A O 1
ATOM 1424 N N . LEU A 1 183 ? -1.733 8.627 -5.677 1.00 89.31 183 LEU A N 1
ATOM 1425 C CA . LEU A 1 183 ? -2.325 9.781 -4.996 1.00 89.31 183 LEU A CA 1
ATOM 1426 C C . LEU A 1 183 ? -3.785 9.975 -5.395 1.00 89.31 183 LEU A C 1
ATOM 1428 O O . LEU A 1 183 ? -4.606 10.335 -4.554 1.00 89.31 183 LEU A O 1
ATOM 1432 N N . VAL A 1 184 ? -4.121 9.701 -6.653 1.00 90.69 184 VAL A N 1
ATOM 1433 C CA . VAL A 1 184 ? -5.493 9.827 -7.154 1.00 90.69 184 VAL A CA 1
ATOM 1434 C C . VAL A 1 184 ? -6.388 8.750 -6.537 1.00 90.69 184 VAL A C 1
ATOM 1436 O O . VAL A 1 184 ? -7.476 9.052 -6.052 1.00 90.69 184 VAL A O 1
ATOM 1439 N N . VAL A 1 185 ? -5.920 7.500 -6.511 1.00 93.44 185 VAL A N 1
ATOM 1440 C CA . VAL A 1 185 ? -6.721 6.351 -6.056 1.00 93.44 185 VAL A CA 1
ATOM 1441 C C . VAL A 1 185 ? -6.751 6.242 -4.529 1.00 93.44 185 VAL A C 1
ATOM 1443 O O . VAL A 1 185 ? -7.813 6.068 -3.932 1.00 93.44 185 VAL A O 1
ATOM 1446 N N . CYS A 1 186 ? -5.594 6.358 -3.877 1.00 94.44 186 CYS A N 1
ATOM 1447 C CA . CYS A 1 186 ? -5.442 6.127 -2.440 1.00 94.44 186 CYS A CA 1
ATOM 1448 C C . CYS A 1 186 ? -5.432 7.414 -1.613 1.00 94.44 186 CYS A C 1
ATOM 1450 O O . CYS A 1 186 ? -5.668 7.344 -0.407 1.00 94.44 186 CYS A O 1
ATOM 1452 N N . GLY A 1 187 ? -5.164 8.577 -2.216 1.00 94.50 187 GLY A N 1
ATOM 1453 C CA . GLY A 1 187 ? -4.952 9.825 -1.478 1.00 94.50 187 GLY A CA 1
ATOM 1454 C C . GLY A 1 187 ? -6.150 10.216 -0.620 1.00 94.50 187 GLY A C 1
ATOM 1455 O O . GLY A 1 187 ? -5.999 10.408 0.585 1.00 94.50 187 GLY A O 1
ATOM 1456 N N . LEU A 1 188 ? -7.355 10.253 -1.197 1.00 94.12 188 LEU A N 1
ATOM 1457 C CA . LEU A 1 188 ? -8.571 10.564 -0.438 1.00 94.12 188 LEU A CA 1
ATOM 1458 C C . LEU A 1 188 ? -8.834 9.541 0.696 1.00 94.12 188 LEU A C 1
ATOM 1460 O O . LEU A 1 188 ? -8.987 9.977 1.838 1.00 94.12 188 LEU A O 1
ATOM 1464 N N . PRO A 1 189 ? -8.833 8.212 0.461 1.00 95.19 189 PRO A N 1
ATOM 1465 C CA . PRO A 1 189 ? -8.936 7.213 1.531 1.00 95.19 189 PRO A CA 1
ATOM 1466 C C . PRO A 1 189 ? -7.901 7.367 2.656 1.00 95.19 189 PRO A C 1
ATOM 1468 O O . PRO A 1 189 ? -8.258 7.267 3.831 1.00 95.19 189 PRO A O 1
ATOM 1471 N N . ILE A 1 190 ? -6.636 7.643 2.322 1.00 95.69 190 ILE A N 1
ATOM 1472 C CA . ILE A 1 190 ? -5.567 7.855 3.308 1.00 95.69 190 ILE A CA 1
ATOM 1473 C C . ILE A 1 190 ? -5.840 9.122 4.125 1.00 95.69 190 ILE A C 1
ATOM 1475 O O . ILE A 1 190 ? -5.755 9.088 5.352 1.00 95.69 190 ILE A O 1
ATOM 1479 N N . LEU A 1 191 ? -6.221 10.228 3.479 1.00 95.19 191 LEU A N 1
ATOM 1480 C CA . LEU A 1 191 ? -6.554 11.480 4.164 1.00 95.19 191 LEU A CA 1
ATOM 1481 C C . LEU A 1 191 ? -7.755 11.317 5.105 1.00 95.19 191 LEU A C 1
ATOM 1483 O O . LEU A 1 191 ? -7.736 11.823 6.228 1.00 95.19 191 LEU A O 1
ATOM 1487 N N . LEU A 1 192 ? -8.780 10.573 4.681 1.00 94.19 192 LEU A N 1
ATOM 1488 C CA . LEU A 1 192 ? -9.942 10.245 5.511 1.00 94.19 192 LEU A CA 1
ATOM 1489 C C . LEU A 1 192 ? -9.564 9.367 6.710 1.00 94.19 192 LEU A C 1
ATOM 1491 O O . LEU A 1 192 ? -10.076 9.564 7.813 1.00 94.19 192 LEU A O 1
ATOM 1495 N N . TYR A 1 193 ? -8.639 8.428 6.525 1.00 95.06 193 TYR A N 1
ATOM 1496 C CA . TYR A 1 193 ? -8.112 7.630 7.623 1.00 95.06 193 TYR A CA 1
ATOM 1497 C C . TYR A 1 193 ? -7.327 8.485 8.625 1.00 95.06 193 TYR A C 1
ATOM 1499 O O . TYR A 1 193 ? -7.566 8.399 9.833 1.00 95.06 193 TYR A O 1
ATOM 1507 N N . VAL A 1 194 ? -6.418 9.338 8.142 1.00 94.62 194 VAL A N 1
ATOM 1508 C CA . VAL A 1 194 ? -5.602 10.220 8.987 1.00 94.62 194 VAL A CA 1
ATOM 1509 C C . VAL A 1 194 ? -6.488 11.183 9.772 1.00 94.62 194 VAL A C 1
ATOM 1511 O O . VAL A 1 194 ? -6.338 11.281 10.990 1.00 94.62 194 VAL A O 1
ATOM 1514 N N . SER A 1 195 ? -7.460 11.830 9.126 1.00 93.75 195 SER A N 1
ATOM 1515 C CA . SER A 1 195 ? -8.398 12.722 9.815 1.00 93.75 195 SER A CA 1
ATOM 1516 C C . SER A 1 195 ? -9.212 11.976 10.875 1.00 93.75 195 SER A C 1
ATOM 1518 O O . SER A 1 195 ? -9.293 12.430 12.015 1.00 93.75 195 SER A O 1
ATOM 1520 N N . ALA A 1 196 ? -9.707 10.769 10.573 1.00 91.88 196 ALA A N 1
ATOM 1521 C CA . ALA A 1 196 ? -10.414 9.940 11.546 1.00 91.88 196 ALA A CA 1
ATOM 1522 C C . ALA A 1 196 ? -9.546 9.572 12.764 1.00 91.88 196 ALA A C 1
ATOM 1524 O O . ALA A 1 196 ? -10.069 9.464 13.879 1.00 91.88 196 ALA A O 1
ATOM 1525 N N . ARG A 1 197 ? -8.233 9.382 12.581 1.00 91.06 197 ARG A N 1
ATOM 1526 C CA . ARG A 1 197 ? -7.283 9.132 13.677 1.00 91.06 197 ARG A CA 1
ATOM 1527 C C . ARG A 1 197 ? -6.995 10.385 14.496 1.00 91.06 197 ARG A C 1
ATOM 1529 O O . ARG A 1 197 ? -7.032 10.302 15.724 1.00 91.06 197 ARG A O 1
ATOM 1536 N N . LEU A 1 198 ? -6.766 11.525 13.848 1.00 92.81 198 LEU A N 1
ATOM 1537 C CA . LEU A 1 198 ? -6.560 12.810 14.522 1.00 92.81 198 LEU A CA 1
ATOM 1538 C C . LEU A 1 198 ? -7.779 13.195 15.365 1.00 92.81 198 LEU A C 1
ATOM 1540 O O . LEU A 1 198 ? -7.636 13.568 16.525 1.00 92.81 198 LEU A O 1
ATOM 1544 N N . ASP A 1 199 ? -8.981 12.982 14.840 1.00 89.50 199 ASP A N 1
ATOM 1545 C CA . ASP A 1 199 ? -10.241 13.168 15.556 1.00 89.50 199 ASP A CA 1
ATOM 1546 C C . ASP A 1 199 ? -10.351 12.316 16.827 1.00 89.50 199 ASP A C 1
ATOM 1548 O O . ASP A 1 199 ? -10.876 12.760 17.851 1.00 89.50 199 ASP A O 1
ATOM 1552 N N . GLN A 1 200 ? -9.924 11.052 16.760 1.00 87.56 200 GLN A N 1
ATOM 1553 C CA . GLN A 1 200 ? -9.939 10.148 17.914 1.00 87.56 200 GLN A CA 1
ATOM 1554 C C . GLN A 1 200 ? -8.923 10.591 18.967 1.00 87.56 200 GLN A C 1
ATOM 1556 O O . GLN A 1 200 ? -9.239 10.596 20.158 1.00 87.56 200 GLN A O 1
ATOM 1561 N N . LEU A 1 201 ? -7.734 10.998 18.521 1.00 89.06 201 LEU A N 1
ATOM 1562 C CA . LEU A 1 201 ? -6.674 11.518 19.373 1.00 89.06 201 LEU A CA 1
ATOM 1563 C C . LEU A 1 201 ? -7.121 12.806 20.083 1.00 89.06 201 LEU A C 1
ATOM 1565 O O . LEU A 1 201 ? -7.015 12.912 21.303 1.00 89.06 201 LEU A O 1
ATOM 1569 N N . LEU A 1 202 ? -7.700 13.754 19.342 1.00 91.06 202 LEU A N 1
ATOM 1570 C CA . LEU A 1 202 ? -8.195 15.018 19.881 1.00 91.06 202 LEU A CA 1
ATOM 1571 C C . LEU A 1 202 ? -9.284 14.786 20.935 1.00 91.06 202 LEU A C 1
ATOM 1573 O O . LEU A 1 202 ? -9.212 15.338 22.031 1.00 91.06 202 LEU A O 1
ATOM 1577 N N . ARG A 1 203 ? -10.257 13.906 20.658 1.00 88.06 203 ARG A N 1
ATOM 1578 C CA . ARG A 1 203 ? -11.284 13.520 21.642 1.00 88.06 203 ARG A CA 1
ATOM 1579 C C . ARG A 1 203 ? -10.678 12.887 22.890 1.00 88.06 203 ARG A C 1
ATOM 1581 O O . ARG A 1 203 ? -11.193 13.109 23.982 1.00 88.06 203 ARG A O 1
ATOM 1588 N N . TYR A 1 204 ? -9.621 12.092 22.750 1.00 86.94 204 TYR A N 1
ATOM 1589 C CA . TYR A 1 204 ? -8.934 11.504 23.896 1.00 86.94 204 TYR A CA 1
ATOM 1590 C C . TYR A 1 204 ? -8.283 12.581 24.774 1.00 86.94 204 TYR A C 1
ATOM 1592 O O . TYR A 1 204 ? -8.518 12.591 25.981 1.00 86.94 204 TYR A O 1
ATOM 1600 N N . TYR A 1 205 ? -7.537 13.516 24.179 1.00 89.25 205 TYR A N 1
ATOM 1601 C CA . TYR A 1 205 ? -6.877 14.595 24.920 1.00 89.25 205 TYR A CA 1
ATOM 1602 C C . TYR A 1 205 ? -7.864 15.576 25.563 1.00 89.25 205 TYR A C 1
ATOM 1604 O O . TYR A 1 205 ? -7.703 15.926 26.727 1.00 89.25 205 TYR A O 1
ATOM 1612 N N . LEU A 1 206 ? -8.922 15.983 24.858 1.00 88.44 206 LEU A N 1
ATOM 1613 C CA . LEU A 1 206 ? -9.915 16.904 25.422 1.00 88.44 206 LEU A CA 1
ATOM 1614 C C . LEU A 1 206 ? -10.659 16.276 26.611 1.00 88.44 206 LEU A C 1
ATOM 1616 O O . LEU A 1 206 ? -10.794 16.902 27.660 1.00 88.44 206 LEU A O 1
ATOM 1620 N N . ASN A 1 207 ? -11.082 15.013 26.486 1.00 86.12 207 ASN A N 1
ATOM 1621 C CA . ASN A 1 207 ? -11.811 14.331 27.558 1.00 86.12 207 ASN A CA 1
ATOM 1622 C C . AS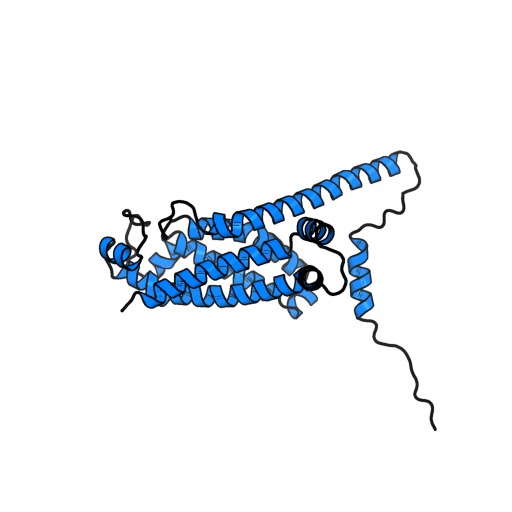N A 1 207 ? -10.916 13.957 28.750 1.00 86.12 207 ASN A C 1
ATOM 1624 O O . ASN A 1 207 ? -11.393 13.927 29.886 1.00 86.12 207 ASN A O 1
ATOM 1628 N N . SER A 1 208 ? -9.630 13.665 28.522 1.00 81.06 208 SER A N 1
ATOM 1629 C CA . SER A 1 208 ? -8.696 13.376 29.615 1.00 81.06 208 SER A CA 1
ATOM 1630 C C . SER A 1 208 ? -8.421 14.623 30.456 1.00 81.06 208 SER A C 1
ATOM 1632 O O . SER A 1 208 ? -8.471 14.542 31.684 1.00 81.06 208 SER A O 1
ATOM 1634 N N . VAL A 1 209 ? -8.261 15.791 29.823 1.00 74.94 209 VAL A N 1
ATOM 1635 C CA . VAL A 1 209 ? -8.128 17.083 30.516 1.00 74.94 209 VAL A CA 1
ATOM 1636 C C . VAL A 1 209 ? -9.372 17.388 31.353 1.00 74.94 209 VAL A C 1
ATOM 1638 O O . VAL A 1 209 ? -9.244 17.728 32.530 1.00 74.94 209 VAL A O 1
ATOM 1641 N N . SER A 1 210 ? -10.576 17.187 30.807 1.00 74.31 210 SER A N 1
ATOM 1642 C CA . SER A 1 210 ? -11.820 17.376 31.568 1.00 74.31 210 SER A CA 1
ATOM 1643 C C . SER A 1 210 ? -11.918 16.443 32.782 1.00 74.31 210 SER A C 1
ATOM 1645 O O . SER A 1 210 ? -12.363 16.865 33.848 1.00 74.31 210 SER A O 1
ATOM 1647 N N . CYS A 1 211 ? -11.463 15.189 32.672 1.00 65.56 211 CYS A N 1
ATOM 1648 C CA . CYS A 1 211 ? -11.479 14.243 33.791 1.00 65.56 211 CYS A CA 1
ATOM 1649 C C . CYS A 1 211 ? -10.496 14.633 34.908 1.00 65.56 211 CYS A C 1
ATOM 1651 O O . CYS A 1 211 ? -10.824 14.494 36.090 1.00 65.56 211 CYS A O 1
ATOM 1653 N N . VAL A 1 212 ? -9.310 15.139 34.550 1.00 70.81 212 VAL A N 1
ATOM 1654 C CA . VAL A 1 212 ? -8.322 15.645 35.518 1.00 70.81 212 VAL A CA 1
ATOM 1655 C C . VAL A 1 212 ? -8.856 16.891 36.227 1.00 70.81 212 VAL A C 1
ATOM 1657 O O . VAL A 1 212 ? -8.775 16.972 37.450 1.00 70.81 212 VAL A O 1
ATOM 1660 N N . GLN A 1 213 ? -9.481 17.818 35.495 1.00 70.12 213 GLN A N 1
ATOM 1661 C CA . GLN A 1 213 ? -10.093 19.020 36.074 1.00 70.12 213 GLN A CA 1
ATOM 1662 C C . GLN A 1 213 ? -11.249 18.697 37.033 1.00 70.12 213 GLN A C 1
ATOM 1664 O O . GLN A 1 213 ? -11.382 19.349 38.067 1.00 70.12 213 GLN A O 1
ATOM 1669 N N . LEU A 1 214 ? -12.064 17.682 36.729 1.00 66.62 214 LEU A N 1
ATOM 1670 C CA . LEU A 1 214 ? -13.139 17.229 37.618 1.00 66.62 214 LEU A CA 1
ATOM 1671 C C . LEU A 1 214 ? -12.592 16.590 38.902 1.00 66.62 214 LEU A C 1
ATOM 1673 O O . LEU A 1 214 ? -13.071 16.918 39.985 1.00 66.62 214 LEU A O 1
ATOM 1677 N N . CYS A 1 215 ? -11.540 15.766 38.802 1.00 63.78 215 CYS A N 1
ATOM 1678 C CA . CYS A 1 215 ? -10.863 15.208 39.979 1.00 63.78 215 CYS A CA 1
ATOM 1679 C C . CYS A 1 215 ? -10.207 16.302 40.839 1.00 63.78 215 CYS A C 1
ATOM 1681 O O . CYS A 1 215 ? -10.281 16.240 42.062 1.00 63.78 215 CYS A O 1
ATOM 1683 N N . ALA A 1 216 ? -9.607 17.321 40.214 1.00 70.25 216 ALA A N 1
ATOM 1684 C CA . ALA A 1 216 ? -8.979 18.443 40.916 1.00 70.25 216 ALA A CA 1
ATOM 1685 C C . ALA A 1 216 ? -9.990 19.331 41.664 1.00 70.25 216 ALA A C 1
ATOM 1687 O O . ALA A 1 216 ? -9.639 19.957 42.659 1.00 70.25 216 ALA A O 1
ATOM 1688 N N . ARG A 1 217 ? -11.251 19.376 41.215 1.00 79.12 217 ARG A N 1
ATOM 1689 C CA . ARG A 1 217 ? -12.333 20.136 41.863 1.00 79.12 217 ARG A CA 1
ATOM 1690 C C . ARG A 1 217 ? -13.050 19.365 42.977 1.00 79.12 217 ARG A C 1
ATOM 1692 O O . ARG A 1 217 ? -14.048 19.860 43.489 1.00 79.12 217 ARG A O 1
ATOM 1699 N N . GLY A 1 218 ? -12.589 18.161 43.328 1.00 63.34 218 GLY A N 1
ATOM 1700 C CA . GLY A 1 218 ? -13.233 17.321 44.345 1.00 63.34 218 GLY A CA 1
ATOM 1701 C C . GLY A 1 218 ? -14.653 16.879 43.975 1.00 63.34 218 GLY A C 1
ATOM 1702 O O . GLY A 1 218 ? -15.381 16.378 44.827 1.00 63.34 218 GLY A O 1
ATOM 1703 N N . LEU A 1 219 ? -15.057 17.067 42.714 1.00 65.50 219 LEU A N 1
ATOM 1704 C CA . LEU A 1 219 ? -16.347 16.614 42.220 1.00 65.50 219 LEU A CA 1
ATOM 1705 C C . LEU A 1 219 ? -16.261 15.112 41.965 1.00 65.50 219 LEU A C 1
ATOM 1707 O O . LEU A 1 219 ? -15.296 14.618 41.374 1.00 65.50 219 LEU A O 1
ATOM 1711 N N . GLU A 1 220 ? -17.271 14.391 42.443 1.00 60.41 220 GLU A N 1
ATOM 1712 C CA . GLU A 1 220 ? -17.373 12.945 42.298 1.00 60.41 220 GLU A CA 1
ATOM 1713 C C . GLU A 1 220 ? -17.173 12.564 40.824 1.00 60.41 220 GLU A C 1
ATOM 1715 O O . GLU A 1 220 ? -17.774 13.162 39.925 1.00 60.41 220 GLU A O 1
ATOM 1720 N N . LYS A 1 221 ? -16.267 11.610 40.561 1.00 50.78 221 LYS A N 1
ATOM 1721 C CA . LYS A 1 221 ? -15.927 11.202 39.194 1.00 50.78 221 LYS A CA 1
ATOM 1722 C C . LYS A 1 221 ? -17.226 10.870 38.454 1.00 50.78 221 LYS A C 1
ATOM 1724 O O . LYS A 1 221 ? -17.939 9.963 38.893 1.00 50.78 221 LYS A O 1
ATOM 1729 N N . PRO A 1 222 ? -17.519 11.506 37.303 1.00 56.97 222 PRO A N 1
ATOM 1730 C CA . PRO A 1 222 ? -18.554 10.983 36.433 1.00 56.97 222 PRO A CA 1
ATOM 1731 C C . PRO A 1 222 ? -18.195 9.525 36.159 1.00 56.97 222 PRO A C 1
ATOM 1733 O O . PRO A 1 222 ? -17.022 9.222 35.915 1.00 56.97 222 PRO A O 1
ATOM 1736 N N . LYS A 1 223 ? -19.178 8.619 36.195 1.00 55.62 223 LYS A N 1
ATOM 1737 C CA . LYS A 1 223 ? -19.026 7.243 35.702 1.00 55.62 223 LYS A CA 1
ATOM 1738 C C . LYS A 1 223 ? -18.770 7.287 34.190 1.00 55.62 223 LYS A C 1
ATOM 1740 O O . LYS A 1 223 ? -19.622 6.929 33.382 1.00 55.62 223 LYS A O 1
ATOM 1745 N N . LEU A 1 224 ? -17.594 7.761 33.794 1.00 51.59 224 LEU A N 1
ATOM 1746 C CA . LEU A 1 224 ? -17.071 7.699 32.448 1.00 51.59 224 LEU A CA 1
ATOM 1747 C C . LEU A 1 224 ? -16.826 6.220 32.180 1.00 51.59 224 LEU A C 1
ATOM 1749 O O . LEU A 1 224 ? -15.823 5.645 32.599 1.00 51.59 224 LEU A O 1
ATOM 1753 N N . LYS A 1 225 ? -17.782 5.586 31.496 1.00 49.59 225 LYS A N 1
ATOM 1754 C CA . LYS A 1 225 ? -17.536 4.326 30.799 1.00 49.59 225 LYS A CA 1
ATOM 1755 C C . LYS A 1 225 ? -16.413 4.604 29.810 1.00 49.59 225 LYS A C 1
ATOM 1757 O O . LYS A 1 225 ? -16.666 5.124 28.727 1.00 49.59 225 LYS A O 1
ATOM 1762 N N . ALA A 1 226 ? -15.175 4.311 30.206 1.00 45.34 226 ALA A N 1
ATOM 1763 C CA . ALA A 1 226 ? -14.026 4.409 29.327 1.00 45.34 226 ALA A CA 1
ATOM 1764 C C . ALA A 1 226 ? -14.357 3.620 28.047 1.00 45.34 226 ALA A C 1
ATOM 1766 O O . ALA A 1 226 ? -14.584 2.408 28.134 1.00 45.34 226 ALA A O 1
ATOM 1767 N N . PRO A 1 227 ? -14.416 4.262 26.866 1.00 46.88 227 PRO A N 1
ATOM 1768 C CA . PRO A 1 227 ? -14.813 3.582 25.633 1.00 46.88 227 PRO A CA 1
ATOM 1769 C C . PRO A 1 227 ? -13.847 2.447 25.250 1.00 46.88 227 PRO A C 1
ATOM 1771 O O . PRO A 1 227 ? -14.201 1.572 24.464 1.00 46.88 227 PRO A O 1
ATOM 1774 N N . TRP A 1 228 ? -12.659 2.415 25.861 1.00 45.97 228 TRP A N 1
ATOM 1775 C CA . TRP A 1 228 ? -11.628 1.400 25.666 1.00 45.97 228 TRP A CA 1
ATOM 1776 C C . TRP A 1 228 ? -11.782 0.149 26.557 1.00 45.97 228 TRP A C 1
ATOM 1778 O O . TRP A 1 228 ? -11.312 -0.917 26.172 1.00 45.97 228 TRP A O 1
ATOM 1788 N N . CYS A 1 229 ? -12.499 0.212 27.690 1.00 35.38 229 CYS A N 1
ATOM 1789 C CA . CYS A 1 229 ? -12.654 -0.941 28.601 1.00 35.38 229 CYS A CA 1
ATOM 1790 C C . CYS A 1 229 ? -13.743 -1.948 28.184 1.00 35.38 229 CYS A C 1
ATOM 1792 O O . CYS A 1 229 ? -13.869 -3.008 28.794 1.00 35.38 229 CYS A O 1
ATOM 1794 N N . ASN A 1 230 ? -14.523 -1.657 27.139 1.00 38.41 230 ASN A N 1
ATOM 1795 C CA . ASN A 1 230 ? -15.565 -2.569 26.645 1.00 38.41 230 ASN A CA 1
ATOM 1796 C C . ASN A 1 230 ? -15.050 -3.614 25.639 1.00 38.41 230 ASN A C 1
ATOM 1798 O O . ASN A 1 230 ? -15.831 -4.439 25.160 1.00 38.41 230 ASN A O 1
ATOM 1802 N N . TRP A 1 231 ? -13.762 -3.572 25.278 1.00 42.81 231 TRP A N 1
ATOM 1803 C CA . TRP A 1 231 ? -13.198 -4.480 24.276 1.00 42.81 231 TRP A CA 1
ATOM 1804 C C . TRP A 1 231 ? -12.650 -5.778 24.885 1.00 42.81 231 TRP A C 1
ATOM 1806 O O . TRP A 1 231 ? -12.886 -6.847 24.325 1.00 42.81 231 TRP A O 1
ATOM 1816 N N . SER A 1 232 ? -12.023 -5.735 26.069 1.00 37.31 232 SER A N 1
ATOM 1817 C CA . SER A 1 232 ? -11.568 -6.963 26.750 1.00 37.31 232 SER A CA 1
ATOM 1818 C C . SER A 1 232 ? -12.731 -7.790 27.310 1.00 37.31 232 SER A C 1
ATOM 1820 O O . SER A 1 232 ? -12.695 -9.016 27.275 1.00 37.31 232 SER A O 1
ATOM 1822 N N . SER A 1 233 ? -13.808 -7.134 27.741 1.00 38.38 233 SER A N 1
ATOM 1823 C CA . SER A 1 233 ? -14.984 -7.786 28.328 1.00 38.38 233 SER A CA 1
ATOM 1824 C C . SER A 1 233 ? -15.908 -8.437 27.287 1.00 38.38 233 SER A C 1
ATOM 1826 O O . SER A 1 233 ? -16.506 -9.470 27.580 1.00 38.38 233 SER A O 1
ATOM 1828 N N . ARG A 1 234 ? -15.980 -7.934 26.042 1.00 44.38 234 ARG A N 1
ATOM 1829 C CA . ARG A 1 234 ? -16.693 -8.640 24.951 1.00 44.38 234 ARG A CA 1
ATOM 1830 C C . ARG A 1 234 ? -15.879 -9.756 24.300 1.00 44.38 234 ARG A C 1
ATOM 1832 O O . ARG A 1 234 ? -16.476 -10.720 23.837 1.00 44.38 234 ARG A O 1
ATOM 1839 N N . ALA A 1 235 ? -14.549 -9.670 24.301 1.00 43.50 235 ALA A N 1
ATOM 1840 C CA . ALA A 1 235 ? -13.701 -10.772 23.843 1.00 43.50 235 ALA A CA 1
ATOM 1841 C C . ALA A 1 235 ? -13.737 -11.974 24.809 1.00 43.50 235 ALA A C 1
ATOM 1843 O O . ALA A 1 235 ? -13.644 -13.115 24.368 1.00 43.50 235 ALA A O 1
ATOM 1844 N N . GLN A 1 236 ? -13.951 -11.740 26.109 1.00 40.94 236 GLN A N 1
ATOM 1845 C CA . GLN A 1 236 ? -14.122 -12.813 27.098 1.00 40.94 236 GLN A CA 1
ATOM 1846 C C . GLN A 1 236 ? -15.535 -13.428 27.100 1.00 40.94 236 GLN A C 1
ATOM 1848 O O . GLN A 1 236 ? -15.690 -14.585 27.475 1.00 40.94 236 GLN A O 1
ATOM 1853 N N . GLY A 1 237 ? -16.556 -12.713 26.613 1.00 37.78 237 GLY A N 1
ATOM 1854 C CA . GLY A 1 237 ? -17.928 -13.232 26.503 1.00 37.78 237 GLY A CA 1
ATOM 1855 C C . GLY A 1 237 ? -18.165 -14.229 25.359 1.00 37.78 237 GLY A C 1
ATOM 1856 O O . GLY A 1 237 ? -19.165 -14.937 25.378 1.00 37.78 237 GLY A O 1
ATOM 1857 N N . ALA A 1 238 ? -17.256 -14.319 24.381 1.00 41.19 238 ALA A N 1
ATOM 1858 C CA . ALA A 1 238 ? -17.363 -15.260 23.257 1.00 41.19 238 ALA A CA 1
ATOM 1859 C C . ALA A 1 238 ? -16.667 -16.617 23.511 1.00 41.19 238 ALA A C 1
ATOM 1861 O O . ALA A 1 238 ? -16.846 -17.546 22.732 1.00 41.19 238 ALA A O 1
ATOM 1862 N N . CYS A 1 239 ? -15.926 -16.754 24.619 1.00 39.75 239 CYS A N 1
ATOM 1863 C CA . CYS A 1 239 ? -15.388 -18.027 25.123 1.00 39.75 239 CYS A CA 1
ATOM 1864 C C . CYS A 1 239 ? -16.161 -18.523 26.359 1.00 39.75 239 CYS A C 1
ATOM 1866 O O . CYS A 1 239 ? -15.606 -19.184 27.237 1.00 39.75 239 CYS A O 1
ATOM 1868 N N . GLY A 1 240 ? -17.459 -18.213 26.430 1.00 39.25 240 GLY A N 1
ATOM 1869 C CA . GLY A 1 240 ? -18.389 -18.890 27.325 1.00 39.25 240 GLY A CA 1
ATOM 1870 C C . GLY A 1 240 ? -18.603 -20.327 26.859 1.00 39.25 240 GLY A C 1
ATOM 1871 O O . GLY A 1 240 ? -19.608 -20.631 26.226 1.00 39.25 240 GLY A O 1
ATOM 1872 N N . VAL A 1 241 ? -17.640 -21.203 27.157 1.00 46.84 241 VAL A N 1
ATOM 1873 C CA . VAL A 1 241 ? -17.843 -22.653 27.168 1.00 46.84 241 VAL A CA 1
ATOM 1874 C C . VAL A 1 241 ? -19.038 -22.915 28.077 1.00 46.84 241 VAL A C 1
ATOM 1876 O O . VAL A 1 241 ? -18.990 -22.643 29.279 1.00 46.84 241 VAL A O 1
ATOM 1879 N N . GLY A 1 242 ? -20.127 -23.370 27.461 1.00 43.31 242 GLY A N 1
ATOM 1880 C CA . GLY A 1 242 ? -21.384 -23.671 28.119 1.00 43.31 242 GLY A CA 1
ATOM 1881 C C . GLY A 1 242 ? -21.163 -24.632 29.278 1.00 43.31 242 GLY A C 1
ATOM 1882 O O . GLY A 1 242 ? -20.870 -25.809 29.087 1.00 43.31 242 GLY A O 1
ATOM 1883 N N . ARG A 1 243 ? -21.326 -24.122 30.498 1.00 45.41 243 ARG A N 1
ATOM 1884 C CA . ARG A 1 243 ? -21.669 -24.964 31.637 1.00 45.41 243 ARG A CA 1
ATOM 1885 C C . ARG A 1 243 ? -23.158 -25.260 31.555 1.00 45.41 243 ARG A C 1
ATOM 1887 O O . ARG A 1 243 ? -23.964 -24.343 31.662 1.00 45.41 243 ARG A O 1
ATOM 1894 N N . GLY A 1 244 ? -23.482 -26.544 31.473 1.00 39.56 244 GLY A N 1
ATOM 1895 C CA . GLY A 1 244 ? -24.704 -27.076 32.060 1.00 39.56 244 GLY A CA 1
ATOM 1896 C C . GLY A 1 244 ? -25.679 -27.696 31.074 1.00 39.56 244 GLY A C 1
ATOM 1897 O O . GLY A 1 244 ? -26.552 -27.021 30.542 1.00 39.56 244 GLY A O 1
ATOM 1898 N N . THR A 1 245 ? -25.636 -29.020 30.973 1.00 39.31 245 THR A N 1
ATOM 1899 C CA . THR A 1 245 ? -26.790 -29.828 31.400 1.00 39.31 245 THR A CA 1
ATOM 1900 C C . THR A 1 245 ? -26.324 -31.260 31.683 1.00 39.31 245 THR A C 1
ATOM 1902 O O . THR A 1 245 ? -25.743 -31.886 30.798 1.00 39.31 245 THR A O 1
ATOM 1905 N N . PRO A 1 246 ? -26.511 -31.793 32.905 1.00 44.16 246 PRO A N 1
ATOM 1906 C CA . PRO A 1 246 ? -26.377 -33.221 33.132 1.00 44.16 246 PRO A CA 1
ATOM 1907 C C . PRO A 1 246 ? -27.586 -33.910 32.492 1.00 44.16 246 PRO A C 1
ATOM 1909 O O . PRO A 1 246 ? -28.731 -33.560 32.780 1.00 44.16 246 PRO A O 1
ATOM 1912 N N . LEU A 1 247 ? -27.326 -34.871 31.605 1.00 41.53 247 LEU A N 1
ATOM 1913 C CA . LEU A 1 247 ? -28.342 -35.808 31.142 1.00 41.53 247 LEU A CA 1
ATOM 1914 C C . LEU A 1 247 ? -28.842 -36.609 32.351 1.00 41.53 247 LEU A C 1
ATOM 1916 O O . LEU A 1 247 ? -28.112 -37.422 32.917 1.00 41.53 247 LEU A O 1
ATOM 1920 N N . SER A 1 248 ? -30.084 -36.341 32.745 1.00 45.28 248 SER A N 1
ATOM 1921 C CA . SER A 1 248 ? -30.876 -37.222 33.595 1.00 45.28 248 SER A CA 1
ATOM 1922 C C . SER A 1 248 ? -31.371 -38.393 32.755 1.00 45.28 248 SER A C 1
ATOM 1924 O O . SER A 1 248 ? -31.904 -38.191 31.666 1.00 45.28 248 SER A O 1
ATOM 1926 N N . LEU A 1 249 ? -31.207 -39.593 33.303 1.00 41.03 249 LEU A N 1
ATOM 1927 C CA . LEU A 1 249 ? -31.812 -40.839 32.851 1.00 41.03 249 LEU A CA 1
ATOM 1928 C C . LEU A 1 249 ? -33.333 -40.718 32.663 1.00 41.03 249 LEU A C 1
ATOM 1930 O O . LEU A 1 249 ? -34.019 -40.208 33.553 1.00 41.03 249 LEU A O 1
ATOM 1934 N N . ALA A 1 250 ? -33.817 -41.271 31.551 1.00 51.59 250 ALA A N 1
ATOM 1935 C CA . ALA A 1 250 ? -35.000 -42.126 31.436 1.00 51.59 250 ALA A CA 1
ATOM 1936 C C . ALA A 1 250 ? -34.883 -42.926 30.130 1.00 51.59 250 ALA A C 1
ATOM 1938 O O . ALA A 1 250 ? -34.542 -42.301 29.100 1.00 51.59 250 ALA A O 1
#

Secondary structure (DSSP, 8-state):
--HHHHHHHHHHHHHHHHHHHHHHHHT-HHHHHHHHHHS---TT-HHHHHHHTHHHHHHHHHHHHHHHHHHHHHHIIIIIHHHHHHS-HHHHHHHHSS--SS-S-SS---SHHHHHHTSHHHHHHHHHHHHHHHHHHHTSHHHHHH-HHHHHHHHHHHHHHHHHHHHHHHTT-TTS-SS-HHHHHHHHHHHHHHHHHHHHHHHHHHHHHHHHHHHHTTPPPP----TTTHHHHHHHHTT-----------

pLDDT: mean 82.19, std 17.65, range [35.38, 98.06]

Radius of gyration: 24.48 Å; chains: 1; bounding box: 58×62×72 Å

Sequence (250 aa):
MFSWPIFFARLVGMATAIWSALLFLSMSRSLLTVCSRCLPRRGGSFWFTFLDCHKDLHIESDKALCFYSAVHILGHTIGTVPGVLQKDVSQLNEILGCAQDDPPYADKPMNFTEAAFLTMSGLTGVLLTLVLVALALTSQPKFRALRFEIFSKIHTVGIVTWPILLFLHDSQGWVGISIPLVLVVCGLPILLYVSARLDQLLRYYLNSVSCVQLCARGLEKPKLKAPWCNWSSRAQGACGVGRGTPLSLA

Organism: Symbiodinium pilosum (NCBI:txid2952)